Protein AF-A0A7K4D1V1-F1 (afdb_monomer_lite)

pLDDT: mean 90.55, std 11.06, range [27.8, 98.31]

Secondary structure (DSSP, 8-state):
-----TT--HHHHHHHHHHHHHHT-EES-EEEETTEEEE-SEEETTTTEEEEE--SPPPHHHHHHHHHHTTTSEEEEEEEEEEEEEEEEEETTEEEEEEEE----GGGHHHHHHHHTTT--TTTEEEEEEEEEEEEEEEEEEEETTEEEEEEEEEEEEEEEEEEEE-SSGGGGGGS-TT--SSB-HHHHHHH---SSHHHHHHHHHHHHHHHHHHTTSEEEEEEETTEEEEEE-

Sequence (234 aa):
MHAIPRNQTLLHQALKHAYARKVCGDEEVDVLSGGKKYRLDVFDRVHRHAIEIQLEQFGKEFYSKIGVISRDVFVTIVHPVHIIQHASTRTGAAVETRVVHKHNDFYSIFDVLIHFKTRFDPGKFKFEYLLTEEAILQEHAGFKRGRPLYRVASRDLVNILDSRTVASKVDFLAFLPHDLPGRFTNKDVADRLGIKGGTTRRKAIAARMTYSLRGLGLLRVAGKQGRMLLFERS

Structure (mmCIF, N/CA/C/O backbone):
data_AF-A0A7K4D1V1-F1
#
_entry.id   AF-A0A7K4D1V1-F1
#
loop_
_atom_site.group_PDB
_atom_site.id
_atom_site.type_symbol
_atom_site.label_atom_id
_atom_site.label_alt_id
_atom_site.label_comp_id
_atom_site.label_asym_id
_atom_site.label_entity_id
_atom_site.label_seq_id
_atom_site.pdbx_PDB_ins_code
_atom_site.Cartn_x
_atom_site.Cartn_y
_atom_site.Cartn_z
_atom_site.occupancy
_atom_site.B_iso_or_equiv
_atom_site.auth_seq_id
_atom_site.auth_comp_id
_atom_site.auth_asym_id
_atom_site.auth_atom_id
_atom_site.pdbx_PDB_model_num
ATOM 1 N N . MET A 1 1 ? 7.813 3.310 -32.885 1.00 30.70 1 MET A N 1
ATOM 2 C CA . MET A 1 1 ? 8.166 3.101 -31.463 1.00 30.70 1 MET A CA 1
ATOM 3 C C . MET A 1 1 ? 7.175 3.875 -30.608 1.00 30.70 1 MET A C 1
ATOM 5 O O . MET A 1 1 ? 7.324 5.080 -30.455 1.00 30.70 1 MET A O 1
ATOM 9 N N . HIS A 1 2 ? 6.103 3.225 -30.152 1.00 27.80 2 HIS A N 1
ATOM 10 C CA . HIS A 1 2 ? 5.122 3.882 -29.291 1.00 27.80 2 HIS A CA 1
ATOM 11 C C . HIS A 1 2 ? 5.720 4.076 -27.898 1.00 27.80 2 HIS A C 1
ATOM 13 O O . HIS A 1 2 ? 6.155 3.117 -27.266 1.00 27.80 2 HIS A O 1
ATOM 19 N N . ALA A 1 3 ? 5.770 5.328 -27.447 1.00 28.20 3 ALA A N 1
ATOM 20 C CA . ALA A 1 3 ? 6.122 5.655 -26.078 1.00 28.20 3 ALA A CA 1
ATOM 21 C C . ALA A 1 3 ? 5.109 4.981 -25.146 1.00 28.20 3 ALA A C 1
ATOM 23 O O . ALA A 1 3 ? 3.922 5.305 -25.174 1.00 28.20 3 ALA A O 1
ATOM 24 N N . ILE A 1 4 ? 5.586 4.027 -24.348 1.00 35.12 4 ILE A N 1
ATOM 25 C CA . ILE A 1 4 ? 4.804 3.402 -23.287 1.00 35.12 4 ILE A CA 1
ATOM 26 C C . ILE A 1 4 ? 4.333 4.534 -22.352 1.00 35.12 4 ILE A C 1
ATOM 28 O O . ILE A 1 4 ? 5.166 5.337 -21.912 1.00 35.12 4 ILE A O 1
ATOM 32 N N . PRO A 1 5 ? 3.022 4.671 -22.078 1.00 36.03 5 PRO A N 1
ATOM 33 C CA . PRO A 1 5 ? 2.526 5.679 -21.151 1.00 36.03 5 PRO A CA 1
ATOM 34 C C . PRO A 1 5 ? 3.269 5.569 -19.816 1.00 36.03 5 PRO A C 1
ATOM 36 O O . PRO A 1 5 ? 3.485 4.463 -19.328 1.00 36.03 5 PRO A O 1
ATOM 39 N N . ARG A 1 6 ? 3.606 6.705 -19.182 1.00 45.16 6 ARG A N 1
ATOM 40 C CA . ARG A 1 6 ? 4.349 6.760 -17.898 1.00 45.16 6 ARG A CA 1
ATOM 41 C C . ARG A 1 6 ? 3.789 5.862 -16.780 1.00 45.16 6 ARG A C 1
ATOM 43 O O . ARG A 1 6 ? 4.499 5.632 -15.811 1.00 45.16 6 ARG A O 1
ATOM 50 N N . ASN A 1 7 ? 2.545 5.393 -16.905 1.00 48.75 7 ASN A N 1
ATOM 51 C CA . ASN A 1 7 ? 1.831 4.614 -15.897 1.00 48.75 7 ASN A CA 1
ATOM 52 C C . ASN A 1 7 ? 1.730 3.105 -16.166 1.00 48.75 7 ASN A C 1
ATOM 54 O O . ASN A 1 7 ? 1.233 2.391 -15.301 1.00 48.75 7 ASN A O 1
ATOM 58 N N . GLN A 1 8 ? 2.183 2.599 -17.315 1.00 59.44 8 GLN A N 1
ATOM 59 C CA . GLN A 1 8 ? 2.107 1.170 -17.622 1.00 59.44 8 GLN A CA 1
ATOM 60 C C . GLN A 1 8 ? 3.516 0.602 -17.756 1.00 59.44 8 GLN A C 1
ATOM 62 O O . GLN A 1 8 ? 4.101 0.575 -18.828 1.00 59.44 8 GLN A O 1
ATOM 67 N N . THR A 1 9 ? 4.099 0.210 -16.628 1.00 81.12 9 THR A N 1
ATOM 68 C CA . THR A 1 9 ? 5.412 -0.447 -16.615 1.00 81.12 9 THR A CA 1
ATOM 69 C C . THR A 1 9 ? 5.276 -1.928 -16.977 1.00 81.12 9 THR A C 1
ATOM 71 O O . THR A 1 9 ? 4.183 -2.493 -16.891 1.00 81.12 9 THR A O 1
ATOM 74 N N . LEU A 1 10 ? 6.387 -2.579 -17.329 1.00 89.50 10 LEU A N 1
ATOM 75 C CA . LEU A 1 10 ? 6.424 -4.028 -17.556 1.00 89.50 10 LEU A CA 1
ATOM 76 C C . LEU A 1 10 ? 5.988 -4.801 -16.295 1.00 89.50 10 LEU A C 1
ATOM 78 O O . LEU A 1 10 ? 5.275 -5.793 -16.397 1.00 89.50 10 LEU A O 1
ATOM 82 N N . LEU A 1 11 ? 6.284 -4.280 -15.099 1.00 92.62 11 LEU A N 1
ATOM 83 C CA . LEU A 1 11 ? 5.741 -4.756 -13.823 1.00 92.62 11 LEU A CA 1
ATOM 84 C C . LEU A 1 11 ? 4.204 -4.710 -13.779 1.00 92.62 11 LEU A C 1
ATOM 86 O O . LEU A 1 11 ? 3.580 -5.686 -13.367 1.00 92.62 11 LEU A O 1
ATOM 90 N N . HIS A 1 12 ? 3.584 -3.593 -14.183 1.00 93.94 12 HIS A N 1
ATOM 91 C CA . HIS A 1 12 ? 2.116 -3.472 -14.198 1.00 93.94 12 HIS A CA 1
ATOM 92 C C . HIS A 1 12 ? 1.489 -4.506 -15.136 1.00 93.94 12 HIS A C 1
ATOM 94 O O . HIS A 1 12 ? 0.551 -5.194 -14.744 1.00 93.94 12 HIS A O 1
ATOM 100 N N . GLN A 1 13 ? 2.053 -4.666 -16.335 1.00 94.44 13 GLN A N 1
ATOM 101 C CA . GLN A 1 13 ? 1.594 -5.650 -17.318 1.00 94.44 13 GLN A CA 1
ATOM 102 C C . GLN A 1 13 ? 1.776 -7.090 -16.827 1.00 94.44 13 GLN A C 1
ATOM 104 O O . GLN A 1 13 ? 0.842 -7.881 -16.915 1.00 94.44 13 GLN A O 1
ATOM 109 N N . ALA A 1 14 ? 2.932 -7.422 -16.247 1.00 95.69 14 ALA A N 1
ATOM 110 C CA . ALA A 1 14 ? 3.200 -8.756 -15.713 1.00 95.69 14 ALA A CA 1
ATOM 111 C C . ALA A 1 14 ? 2.207 -9.137 -14.604 1.00 95.69 14 ALA A C 1
ATOM 113 O O . ALA A 1 14 ? 1.657 -10.239 -14.607 1.00 95.69 14 ALA A O 1
ATOM 114 N N . LEU A 1 15 ? 1.929 -8.209 -13.681 1.00 96.94 15 LEU A N 1
ATOM 115 C CA . LEU A 1 15 ? 0.923 -8.421 -12.643 1.00 96.94 15 LEU A CA 1
ATOM 116 C C . LEU A 1 15 ? -0.480 -8.540 -13.242 1.00 96.94 15 LEU A C 1
ATOM 118 O O . LEU A 1 15 ? -1.221 -9.438 -12.856 1.00 96.94 15 LEU A O 1
ATOM 122 N N . LYS A 1 16 ? -0.844 -7.686 -14.203 1.00 96.31 16 LYS A N 1
ATOM 123 C CA . LYS A 1 16 ? -2.156 -7.730 -14.863 1.00 96.31 16 LYS A CA 1
ATOM 124 C C . LYS A 1 16 ? -2.408 -9.098 -15.481 1.00 96.31 16 LYS A C 1
ATOM 126 O O . LYS A 1 16 ? -3.413 -9.729 -15.167 1.00 96.31 16 LYS A O 1
ATOM 131 N N . HIS A 1 17 ? -1.437 -9.591 -16.238 1.00 96.69 17 HIS A N 1
ATOM 132 C CA . HIS A 1 17 ? -1.504 -10.898 -16.867 1.00 96.69 17 HIS A CA 1
ATOM 133 C C . HIS A 1 17 ? -1.625 -12.040 -15.848 1.00 96.69 17 HIS A C 1
ATOM 135 O O . HIS A 1 17 ? -2.468 -12.931 -15.983 1.00 96.69 17 HIS A O 1
ATOM 141 N N . ALA A 1 18 ? -0.828 -11.998 -14.775 1.00 96.50 18 ALA A N 1
ATOM 142 C CA . ALA A 1 18 ? -0.907 -12.987 -13.704 1.00 96.50 18 ALA A CA 1
ATOM 143 C C . ALA A 1 18 ? -2.292 -12.999 -13.031 1.00 96.50 18 ALA A C 1
ATOM 145 O O . ALA A 1 18 ? -2.851 -14.070 -12.778 1.00 96.50 18 ALA A O 1
ATOM 146 N N . TYR A 1 19 ? -2.871 -11.824 -12.773 1.00 97.62 19 TYR A N 1
ATOM 147 C CA . TYR A 1 19 ? -4.178 -11.708 -12.132 1.00 97.62 19 TYR A CA 1
ATOM 148 C C . TYR A 1 19 ? -5.340 -12.061 -13.056 1.00 97.62 19 TYR A C 1
ATOM 150 O O . TYR A 1 19 ? -6.269 -12.713 -12.588 1.00 97.62 19 TYR A O 1
ATOM 158 N N . ALA A 1 20 ? -5.276 -11.717 -14.344 1.00 97.56 20 ALA A N 1
ATOM 159 C CA . ALA A 1 20 ? -6.260 -12.138 -15.341 1.00 97.56 20 ALA A CA 1
ATOM 160 C C . ALA A 1 20 ? -6.403 -13.658 -15.373 1.00 97.56 20 ALA A C 1
ATOM 162 O O . ALA A 1 20 ? -7.510 -14.182 -15.267 1.00 97.56 20 ALA A O 1
ATOM 163 N N . ARG A 1 21 ? -5.276 -14.379 -15.363 1.00 96.88 21 ARG A N 1
ATOM 164 C CA . ARG A 1 21 ? -5.279 -15.842 -15.239 1.00 96.88 21 ARG A CA 1
ATOM 165 C C . ARG A 1 21 ? -5.808 -16.321 -13.886 1.00 96.88 21 ARG A C 1
ATOM 167 O O . ARG A 1 21 ? -6.589 -17.265 -13.854 1.00 96.88 21 ARG A O 1
ATOM 174 N N . LYS A 1 22 ? -5.408 -15.682 -12.779 1.00 95.94 22 LYS A N 1
ATOM 175 C CA . LYS A 1 22 ? -5.817 -16.063 -11.411 1.00 95.94 22 LYS A CA 1
ATOM 176 C C . LYS A 1 22 ? -7.334 -16.009 -11.214 1.00 95.94 22 LYS A C 1
ATOM 178 O O . LYS A 1 22 ? -7.870 -16.871 -10.527 1.00 95.94 22 LYS A O 1
ATOM 183 N N . VAL A 1 23 ? -8.007 -15.008 -11.785 1.00 95.62 23 VAL A N 1
ATOM 184 C CA . VAL A 1 23 ? -9.463 -14.821 -11.635 1.00 95.62 23 VAL A CA 1
ATOM 185 C C . VAL A 1 23 ? -10.264 -15.218 -12.875 1.00 95.62 23 VAL A C 1
ATOM 187 O O . VAL A 1 23 ? -11.468 -15.014 -12.895 1.00 95.62 23 VAL A O 1
ATOM 190 N N . CYS A 1 24 ? -9.614 -15.774 -13.904 1.00 95.62 24 CYS A N 1
ATOM 191 C CA . CYS A 1 24 ? -10.233 -16.061 -15.205 1.00 95.62 24 CYS A CA 1
ATOM 192 C C . CYS A 1 24 ? -10.953 -14.835 -15.809 1.00 95.62 24 CYS A C 1
ATOM 194 O O . CYS A 1 24 ? -12.049 -14.953 -16.352 1.00 95.62 24 CYS A O 1
ATOM 196 N N . GLY A 1 25 ? -10.346 -13.653 -15.673 1.00 96.44 25 GLY A N 1
ATOM 197 C CA . GLY A 1 25 ? -10.898 -12.378 -16.128 1.00 96.44 25 GLY A CA 1
ATOM 198 C C . GLY A 1 25 ? -10.234 -11.845 -17.396 1.00 96.44 25 GLY A C 1
ATOM 199 O O . GLY A 1 25 ? -9.159 -12.294 -17.793 1.00 96.44 25 GLY A O 1
ATOM 200 N N . ASP A 1 26 ? -10.862 -10.833 -17.987 1.00 97.62 26 ASP A N 1
ATOM 201 C CA . ASP A 1 26 ? -10.352 -10.116 -19.157 1.00 97.62 26 ASP A CA 1
ATOM 202 C C . ASP A 1 26 ? -9.423 -8.965 -18.727 1.00 97.62 26 ASP A C 1
ATOM 204 O O . ASP A 1 26 ? -9.704 -8.260 -17.752 1.00 97.62 26 ASP A O 1
ATOM 208 N N . GLU A 1 27 ? -8.344 -8.727 -19.476 1.00 97.44 27 GLU A N 1
ATOM 209 C CA . GLU A 1 27 ? -7.440 -7.586 -19.272 1.00 97.44 27 GLU A CA 1
ATOM 210 C C . GLU A 1 27 ? -7.978 -6.300 -19.930 1.00 97.44 27 GLU A C 1
ATOM 212 O O . GLU A 1 27 ? -8.604 -6.339 -20.987 1.00 97.44 27 GLU A O 1
ATOM 217 N N . GLU A 1 28 ? -7.692 -5.139 -19.331 1.00 94.94 28 GLU A N 1
ATOM 218 C CA . GLU A 1 28 ? -7.946 -3.800 -19.908 1.00 94.94 28 GLU A CA 1
ATOM 219 C C . GLU A 1 28 ? -9.397 -3.526 -20.326 1.00 94.94 28 GLU A C 1
ATOM 221 O O . GLU A 1 28 ? -9.681 -2.912 -21.358 1.00 94.94 28 GLU A O 1
ATOM 226 N N . VAL A 1 29 ? -10.343 -3.942 -19.489 1.00 96.19 29 VAL A N 1
ATOM 227 C CA . VAL A 1 29 ? -11.765 -3.806 -19.793 1.00 96.19 29 VAL A CA 1
ATOM 228 C C . VAL A 1 29 ? -12.268 -2.396 -19.527 1.00 96.19 29 VAL A C 1
ATOM 230 O O . VAL A 1 29 ? -12.219 -1.887 -18.408 1.00 96.19 29 VAL A O 1
ATOM 233 N N . ASP A 1 30 ? -12.866 -1.791 -20.546 1.00 95.81 30 ASP A N 1
ATOM 234 C CA . ASP A 1 30 ? -13.637 -0.570 -20.382 1.00 95.81 30 ASP A CA 1
ATOM 235 C C . ASP A 1 30 ? -15.063 -0.878 -19.881 1.00 95.81 30 ASP A C 1
ATOM 237 O O . ASP A 1 30 ? -15.800 -1.658 -20.489 1.00 95.81 30 ASP A O 1
ATOM 241 N N . VAL A 1 31 ? -15.479 -0.224 -18.796 1.00 93.00 31 VAL A N 1
ATOM 242 C CA . VAL A 1 31 ? -16.821 -0.334 -18.204 1.00 93.00 31 VAL A CA 1
ATOM 243 C C . VAL A 1 31 ? -17.490 1.034 -18.098 1.00 93.00 31 VAL A C 1
ATOM 245 O O . VAL A 1 31 ? -16.831 2.054 -17.881 1.00 93.00 31 VAL A O 1
ATOM 248 N N . LEU A 1 32 ? -18.816 1.066 -18.225 1.00 92.19 32 LEU A N 1
ATOM 249 C CA . LEU A 1 32 ? -19.624 2.243 -17.912 1.00 92.19 32 LEU A CA 1
ATOM 250 C C . LEU A 1 32 ? -20.143 2.124 -16.481 1.00 92.19 32 LEU A C 1
ATOM 252 O O . LEU A 1 32 ? -20.819 1.158 -16.138 1.00 92.19 32 LEU A O 1
ATOM 256 N N . SER A 1 33 ? -19.836 3.110 -15.645 1.00 89.56 33 SER A N 1
ATOM 257 C CA . SER A 1 33 ? -20.351 3.190 -14.278 1.00 89.56 33 SER A CA 1
ATOM 258 C C . SER A 1 33 ? -20.571 4.652 -13.901 1.00 89.56 33 SER A C 1
ATOM 260 O O . SER A 1 33 ? -19.778 5.521 -14.260 1.00 89.56 33 SER A O 1
ATOM 262 N N . GLY A 1 34 ? -21.691 4.964 -13.243 1.00 84.69 34 GLY A N 1
ATOM 263 C CA . GLY A 1 34 ? -22.021 6.339 -12.843 1.00 84.69 34 GLY A CA 1
ATOM 264 C C . GLY A 1 34 ? -22.017 7.360 -13.994 1.00 84.69 34 GLY A C 1
ATOM 265 O O . GLY A 1 34 ? -21.611 8.503 -13.789 1.00 84.69 34 GLY A O 1
ATOM 266 N N . GLY A 1 35 ? -22.398 6.944 -15.208 1.00 87.44 35 GLY A N 1
ATOM 267 C CA . GLY A 1 35 ? -22.419 7.803 -16.401 1.00 87.44 35 GLY A CA 1
ATOM 268 C C . GLY A 1 35 ? -21.041 8.138 -16.987 1.00 87.44 35 GLY A C 1
ATOM 269 O O . GLY A 1 35 ? -20.945 9.009 -17.847 1.00 87.44 35 GLY A O 1
ATOM 270 N N . LYS A 1 36 ? -19.967 7.476 -16.535 1.00 89.81 36 LYS A N 1
ATOM 271 C CA . LYS A 1 36 ? -18.598 7.671 -17.032 1.00 89.81 36 LYS A CA 1
ATOM 272 C C . LYS A 1 36 ? -17.964 6.345 -17.436 1.00 89.81 36 LYS A C 1
ATOM 274 O O . LYS A 1 36 ? -18.296 5.289 -16.900 1.00 89.81 36 LYS A O 1
ATOM 279 N N . LYS A 1 37 ? -17.031 6.420 -18.384 1.00 93.12 37 LYS A N 1
ATOM 280 C CA . LYS A 1 37 ? -16.222 5.285 -18.827 1.00 93.12 37 LYS A CA 1
ATOM 281 C C . LYS A 1 37 ? -14.989 5.152 -17.933 1.00 93.12 37 LYS A C 1
ATOM 283 O O . LYS A 1 37 ? -14.250 6.120 -17.761 1.00 93.12 37 LYS A O 1
ATOM 288 N N . TYR A 1 38 ? -14.769 3.963 -17.388 1.00 93.69 38 TYR A N 1
ATOM 289 C CA . TYR A 1 38 ? -13.591 3.612 -16.599 1.00 93.69 38 TYR A CA 1
ATOM 290 C C . TYR A 1 38 ? -12.892 2.413 -17.227 1.00 93.69 38 TYR A C 1
ATOM 292 O O . TYR A 1 38 ? -13.557 1.475 -17.650 1.00 93.69 38 TYR A O 1
ATOM 300 N N . ARG A 1 39 ? -11.558 2.426 -17.246 1.00 94.31 39 ARG A N 1
ATOM 301 C CA . ARG A 1 39 ? -10.752 1.275 -17.664 1.00 94.31 39 ARG A CA 1
ATOM 302 C C . ARG A 1 39 ? -10.292 0.491 -16.450 1.00 94.31 39 ARG A C 1
ATOM 304 O O . ARG A 1 39 ? -9.634 1.088 -15.600 1.00 94.31 39 ARG A O 1
ATOM 311 N N . LEU A 1 40 ? -10.640 -0.786 -16.372 1.00 95.88 40 LEU A N 1
ATOM 312 C CA . LEU A 1 40 ? -10.207 -1.725 -15.339 1.00 95.88 40 LEU A CA 1
ATOM 313 C C . LEU A 1 40 ? -8.950 -2.465 -15.793 1.00 95.88 40 LEU A C 1
ATOM 315 O O . LEU A 1 40 ? -8.806 -2.733 -16.984 1.00 95.88 40 LEU A O 1
ATOM 319 N N . ASP A 1 41 ? -8.053 -2.807 -14.867 1.00 96.81 41 ASP A N 1
ATOM 320 C CA . ASP A 1 41 ? -6.858 -3.581 -15.231 1.00 96.81 41 ASP A CA 1
ATOM 321 C C . ASP A 1 41 ? -7.217 -5.030 -15.555 1.00 96.81 41 ASP A C 1
ATOM 323 O O . ASP A 1 41 ? -6.814 -5.531 -16.602 1.00 96.81 41 ASP A O 1
ATOM 327 N N . VAL A 1 42 ? -8.005 -5.669 -14.689 1.00 98.25 42 VAL A N 1
ATOM 328 C CA . VAL A 1 42 ? -8.586 -6.997 -14.917 1.00 98.25 42 VAL A CA 1
ATOM 329 C C . VAL A 1 42 ? -10.036 -6.985 -14.461 1.00 98.25 42 VAL A C 1
ATOM 331 O O . VAL A 1 42 ? -10.344 -6.426 -13.402 1.00 98.25 42 VAL A O 1
ATOM 334 N N . PHE A 1 43 ? -10.922 -7.623 -15.221 1.00 98.31 43 PHE A N 1
ATOM 335 C CA . PHE A 1 43 ? -12.323 -7.756 -14.848 1.00 98.31 43 PHE A CA 1
ATOM 336 C C . PHE A 1 43 ? -12.856 -9.165 -15.093 1.00 98.31 43 PHE A C 1
ATOM 338 O O . PHE A 1 43 ? -12.949 -9.628 -16.229 1.00 98.31 43 PHE A O 1
ATOM 345 N N . ASP A 1 44 ? -13.261 -9.817 -14.009 1.00 97.50 44 ASP A N 1
ATOM 346 C CA . ASP A 1 44 ? -14.094 -11.008 -14.045 1.00 97.50 44 ASP A CA 1
ATOM 347 C C . ASP A 1 44 ? -15.568 -10.583 -14.088 1.00 97.50 44 ASP A C 1
ATOM 349 O O . ASP A 1 44 ? -16.143 -10.061 -13.122 1.00 97.50 44 ASP A O 1
ATOM 353 N N . ARG A 1 45 ? -16.178 -10.803 -15.254 1.00 95.44 45 ARG A N 1
ATOM 354 C CA . ARG A 1 45 ? -17.572 -10.444 -15.534 1.00 95.44 45 ARG A CA 1
ATOM 355 C C . ARG A 1 45 ? -18.564 -11.334 -14.797 1.00 95.44 45 ARG A C 1
ATOM 357 O O . ARG A 1 45 ? -19.645 -10.851 -14.463 1.00 95.44 45 ARG A O 1
ATOM 364 N N . VAL A 1 46 ? -18.214 -12.598 -14.558 1.00 95.31 46 VAL A N 1
ATOM 365 C CA . VAL A 1 46 ? -19.108 -13.594 -13.954 1.00 95.31 46 VAL A CA 1
ATOM 366 C C . VAL A 1 46 ? -19.320 -13.259 -12.485 1.00 95.31 46 VAL A C 1
ATOM 368 O O . VAL A 1 46 ? -20.462 -13.165 -12.035 1.00 95.31 46 VAL A O 1
ATOM 371 N N . HIS A 1 47 ? -18.239 -12.997 -11.750 1.00 95.31 47 HIS A N 1
ATOM 372 C CA . HIS A 1 47 ? -18.320 -12.666 -10.324 1.00 95.31 47 HIS A CA 1
ATOM 373 C C . HIS A 1 47 ? -18.390 -11.162 -10.038 1.00 95.31 47 HIS A C 1
ATOM 375 O O . HIS A 1 47 ? -18.433 -10.761 -8.875 1.00 95.31 47 HIS A O 1
ATOM 381 N N . ARG A 1 48 ? -18.432 -10.320 -11.082 1.00 95.62 48 ARG A N 1
ATOM 382 C CA . ARG A 1 48 ? -18.401 -8.850 -10.977 1.00 95.62 48 ARG A CA 1
ATOM 383 C C . ARG A 1 48 ? -17.264 -8.386 -10.065 1.00 95.62 48 ARG A C 1
ATOM 385 O O . ARG A 1 48 ? -17.466 -7.600 -9.134 1.00 95.62 48 ARG A O 1
ATOM 392 N N . HIS A 1 49 ? -16.065 -8.882 -10.350 1.00 97.06 49 HIS A N 1
ATOM 393 C CA . HIS A 1 49 ? -14.862 -8.653 -9.559 1.00 97.06 49 HIS A CA 1
ATOM 394 C C . HIS A 1 49 ? -13.791 -7.985 -10.421 1.00 97.06 49 HIS A C 1
ATOM 396 O O . HIS A 1 49 ? -13.378 -8.509 -11.452 1.00 97.06 49 HIS A O 1
ATOM 402 N N . ALA A 1 50 ? -13.343 -6.803 -10.005 1.00 97.81 50 ALA A N 1
ATOM 403 C CA . ALA A 1 50 ? -12.245 -6.089 -10.643 1.00 97.81 50 ALA A CA 1
ATOM 404 C C . ALA A 1 50 ? -10.945 -6.230 -9.845 1.00 97.81 50 ALA A C 1
ATOM 406 O O . ALA A 1 50 ? -10.953 -6.158 -8.612 1.00 97.81 50 ALA A O 1
ATOM 407 N N . ILE A 1 51 ? -9.821 -6.342 -10.551 1.00 97.81 51 ILE A N 1
ATOM 408 C CA . ILE A 1 51 ? -8.482 -6.171 -9.984 1.00 97.81 51 ILE A CA 1
ATOM 409 C C . ILE A 1 51 ? -7.913 -4.849 -10.492 1.00 97.81 51 ILE A C 1
ATOM 411 O O . ILE A 1 51 ? -7.969 -4.562 -11.685 1.00 97.81 51 ILE A O 1
ATOM 415 N N . GLU A 1 52 ? -7.364 -4.051 -9.582 1.00 96.00 52 GLU A N 1
ATOM 416 C CA . GLU A 1 52 ? -6.741 -2.758 -9.866 1.00 96.00 52 GLU A CA 1
ATOM 417 C C . GLU A 1 52 ? -5.318 -2.752 -9.317 1.00 96.00 52 GLU A C 1
ATOM 419 O O . GLU A 1 52 ? -5.121 -2.802 -8.100 1.00 96.00 52 GLU A O 1
ATOM 424 N N . ILE A 1 53 ? -4.323 -2.683 -10.199 1.00 94.75 53 ILE A N 1
ATOM 425 C CA . ILE A 1 53 ? -2.911 -2.727 -9.817 1.00 94.75 53 ILE A CA 1
ATOM 426 C C . ILE A 1 53 ? -2.398 -1.299 -9.700 1.00 94.75 53 ILE A C 1
ATOM 428 O O . ILE A 1 53 ? -2.416 -0.524 -10.654 1.00 94.75 53 ILE A O 1
ATOM 432 N N . GLN A 1 54 ? -1.910 -0.942 -8.518 1.00 91.06 54 GLN A N 1
ATOM 433 C CA . GLN A 1 54 ? -1.453 0.409 -8.217 1.00 91.06 54 GLN A CA 1
ATOM 434 C C . GLN A 1 54 ? -0.002 0.384 -7.753 1.00 91.06 54 GLN A C 1
ATOM 436 O O . GLN A 1 54 ? 0.297 -0.088 -6.660 1.00 91.06 54 GLN A O 1
ATOM 441 N N . LEU A 1 55 ? 0.904 0.909 -8.581 1.00 85.88 55 LEU A N 1
ATOM 442 C CA . LEU A 1 55 ? 2.350 0.910 -8.313 1.00 85.88 55 LEU A CA 1
ATOM 443 C C . LEU A 1 55 ? 2.825 2.098 -7.464 1.00 85.88 55 LEU A C 1
ATOM 445 O O . LEU A 1 55 ? 3.920 2.063 -6.904 1.00 85.88 55 LEU A O 1
ATOM 449 N N . GLU A 1 56 ? 2.027 3.161 -7.401 1.00 77.62 56 GLU A N 1
ATOM 450 C CA . GLU A 1 56 ? 2.337 4.393 -6.675 1.00 77.62 56 GLU A CA 1
ATOM 451 C C . GLU A 1 56 ? 1.322 4.652 -5.554 1.00 77.62 56 GLU A C 1
ATOM 453 O O . GLU A 1 56 ? 0.388 3.880 -5.328 1.00 77.62 56 GLU A O 1
ATOM 458 N N . GLN A 1 57 ? 1.517 5.757 -4.827 1.00 73.12 57 GLN A N 1
ATOM 459 C CA . GLN A 1 57 ? 0.535 6.228 -3.857 1.00 73.12 57 GLN A CA 1
ATOM 460 C C . GLN A 1 57 ? -0.790 6.549 -4.551 1.00 73.12 57 GLN A C 1
ATOM 462 O O . GLN A 1 57 ? -0.836 7.117 -5.640 1.00 73.12 57 GLN A O 1
ATOM 467 N N . PHE A 1 58 ? -1.889 6.218 -3.885 1.00 77.88 58 PHE A N 1
ATOM 468 C CA . PHE A 1 58 ? -3.216 6.403 -4.448 1.00 77.88 58 PHE A CA 1
ATOM 469 C C . PHE A 1 58 ? -3.586 7.896 -4.511 1.00 77.88 58 PHE A C 1
ATOM 471 O O . PHE A 1 58 ? -3.655 8.593 -3.492 1.00 77.88 58 PHE A O 1
ATOM 478 N N . GLY A 1 59 ? -3.840 8.394 -5.722 1.00 74.31 59 GLY A N 1
ATOM 479 C CA . GLY A 1 59 ? -4.284 9.767 -5.969 1.00 74.31 59 GLY A CA 1
ATOM 480 C C . GLY A 1 59 ? -5.798 9.966 -5.822 1.00 74.31 59 GLY A C 1
ATOM 481 O O . GLY A 1 59 ? -6.578 9.014 -5.779 1.00 74.31 59 GLY A O 1
ATOM 482 N N . LYS A 1 60 ? -6.240 11.235 -5.812 1.00 79.12 60 LYS A N 1
ATOM 483 C CA . LYS A 1 60 ? -7.667 11.625 -5.750 1.00 79.12 60 LYS A CA 1
ATOM 484 C C . LYS A 1 60 ? -8.523 10.962 -6.836 1.00 79.12 60 LYS A C 1
ATOM 486 O O . LYS A 1 60 ? -9.668 10.578 -6.589 1.00 79.12 60 LYS A O 1
ATOM 491 N N . GLU A 1 61 ? -7.964 10.844 -8.032 1.00 84.12 61 GLU A N 1
ATOM 492 C CA . GLU A 1 61 ? -8.628 10.258 -9.195 1.00 84.12 61 GLU A CA 1
ATOM 493 C C . GLU A 1 61 ? -8.879 8.765 -9.004 1.00 84.12 61 GLU A C 1
ATOM 495 O O . GLU A 1 61 ? -10.003 8.309 -9.217 1.00 84.12 61 GLU A O 1
ATOM 500 N N . PHE A 1 62 ? -7.886 8.032 -8.488 1.00 86.75 62 PHE A N 1
ATOM 501 C CA . PHE A 1 62 ? -8.039 6.621 -8.151 1.00 86.75 62 PHE A CA 1
ATOM 502 C C . PHE A 1 62 ? -9.170 6.418 -7.136 1.00 86.75 62 PHE A C 1
ATOM 504 O O . PHE A 1 62 ? -10.045 5.584 -7.346 1.00 86.75 62 PHE A O 1
ATOM 511 N N . TYR A 1 63 ? -9.251 7.250 -6.091 1.00 81.81 63 TYR A N 1
ATOM 512 C CA . TYR A 1 63 ? -10.353 7.154 -5.123 1.00 81.81 63 TYR A CA 1
ATOM 513 C C . TYR A 1 63 ? -11.724 7.407 -5.744 1.00 81.81 63 TYR A C 1
ATOM 515 O O . TYR A 1 63 ? -12.696 6.745 -5.389 1.00 81.81 63 TYR A O 1
ATOM 523 N N . SER A 1 64 ? -11.807 8.372 -6.657 1.00 87.00 64 SER A N 1
ATOM 524 C CA . SER A 1 64 ? -13.061 8.697 -7.339 1.00 87.00 64 SER A CA 1
ATOM 525 C C . SER A 1 64 ? -13.497 7.546 -8.249 1.00 87.00 64 SER A C 1
ATOM 527 O O . SER A 1 64 ? -14.677 7.210 -8.281 1.00 87.00 64 SER A O 1
ATOM 529 N N . LYS A 1 65 ? -12.538 6.902 -8.926 1.00 90.94 65 LYS A N 1
ATOM 530 C CA . LYS A 1 65 ? -12.745 5.691 -9.724 1.00 90.94 65 LYS A CA 1
ATOM 531 C C . LYS A 1 65 ? -13.257 4.536 -8.853 1.00 90.94 65 LYS A C 1
ATOM 533 O O . LYS A 1 65 ? -14.346 4.026 -9.112 1.00 90.94 65 LYS A O 1
ATOM 538 N N . ILE A 1 66 ? -12.540 4.181 -7.783 1.00 90.94 66 ILE A N 1
ATOM 539 C CA . ILE A 1 66 ? -12.933 3.081 -6.887 1.00 90.94 66 ILE A CA 1
ATOM 540 C C . ILE A 1 66 ? -14.291 3.346 -6.233 1.00 90.94 66 ILE A C 1
ATOM 542 O O . ILE A 1 66 ? -15.126 2.451 -6.194 1.00 90.94 66 ILE A O 1
ATOM 546 N N . GLY A 1 67 ? -14.566 4.566 -5.766 1.00 89.12 67 GLY A N 1
ATOM 547 C CA . GLY A 1 67 ? -15.844 4.892 -5.120 1.00 89.12 67 GLY A CA 1
ATOM 548 C C . GLY A 1 67 ? -17.068 4.801 -6.043 1.00 89.12 67 GLY A C 1
ATOM 549 O O . GLY A 1 67 ? -18.185 4.627 -5.555 1.00 89.12 67 GLY A O 1
ATOM 550 N N . VAL A 1 68 ? -16.876 4.917 -7.360 1.00 92.25 68 VAL A N 1
ATOM 551 C CA . VAL A 1 68 ? -17.943 4.738 -8.356 1.00 92.25 68 VAL A CA 1
ATOM 552 C C . VAL A 1 68 ? -18.066 3.270 -8.753 1.00 92.25 68 VAL A C 1
ATOM 554 O O . VAL A 1 68 ? -19.154 2.716 -8.638 1.00 92.25 68 VAL A O 1
ATOM 557 N N . ILE A 1 69 ? -16.958 2.625 -9.131 1.00 94.06 69 ILE A N 1
ATOM 558 C CA . ILE A 1 69 ? -16.950 1.215 -9.558 1.00 94.06 69 ILE A CA 1
ATOM 559 C C . ILE A 1 69 ? -17.452 0.300 -8.441 1.00 94.06 69 ILE A C 1
ATOM 561 O O . ILE A 1 69 ? -18.277 -0.578 -8.681 1.00 94.06 69 ILE A O 1
ATOM 565 N N . SER A 1 70 ? -17.013 0.545 -7.206 1.00 93.00 70 SER A N 1
ATOM 566 C CA . SER A 1 70 ? -17.305 -0.338 -6.076 1.00 93.00 70 SER A CA 1
ATOM 567 C C . SER A 1 70 ? -18.743 -0.297 -5.558 1.00 93.00 70 SER A C 1
ATOM 569 O O . SER A 1 70 ? -19.063 -0.936 -4.560 1.00 93.00 70 SER A O 1
ATOM 571 N N . ARG A 1 71 ? -19.634 0.438 -6.232 1.00 91.50 71 ARG A N 1
ATOM 572 C CA . ARG A 1 71 ? -21.080 0.365 -5.985 1.00 91.50 71 ARG A CA 1
ATOM 573 C C . ARG A 1 71 ? -21.664 -0.965 -6.446 1.00 91.50 71 ARG A C 1
ATOM 575 O O . ARG A 1 71 ? -22.500 -1.514 -5.744 1.00 91.50 71 ARG A O 1
ATOM 582 N N . ASP A 1 72 ? -21.173 -1.476 -7.576 1.00 90.75 72 ASP A N 1
ATOM 583 C CA . ASP A 1 72 ? -21.750 -2.648 -8.241 1.00 90.75 72 ASP A CA 1
ATOM 584 C C . ASP A 1 72 ? -20.704 -3.717 -8.600 1.00 90.75 72 ASP A C 1
ATOM 586 O O . ASP A 1 72 ? -21.033 -4.709 -9.253 1.00 90.75 72 ASP A O 1
ATOM 590 N N . VAL A 1 73 ? -19.432 -3.491 -8.270 1.00 94.31 73 VAL A N 1
ATOM 591 C CA . VAL A 1 73 ? -18.303 -4.369 -8.605 1.00 94.31 73 VAL A CA 1
ATOM 592 C C . VAL A 1 73 ? -17.399 -4.479 -7.389 1.00 94.31 73 VAL A C 1
ATOM 594 O O . VAL A 1 73 ? -16.899 -3.470 -6.901 1.00 94.31 73 VAL A O 1
ATOM 597 N N . PHE A 1 74 ? -17.142 -5.688 -6.904 1.00 95.44 74 PHE A N 1
ATOM 598 C CA . PHE A 1 74 ? -16.161 -5.858 -5.838 1.00 95.44 74 PHE A CA 1
ATOM 599 C C . PHE A 1 74 ? -14.759 -5.576 -6.390 1.00 95.44 74 PHE A C 1
ATOM 601 O O . PHE A 1 74 ? -14.430 -6.045 -7.479 1.00 95.44 74 PHE A O 1
ATOM 608 N N . VAL A 1 75 ? -13.919 -4.823 -5.675 1.00 96.38 75 VAL A N 1
ATOM 609 C CA . VAL A 1 75 ? -12.570 -4.482 -6.165 1.00 96.38 75 VAL A CA 1
ATOM 610 C C . VAL A 1 75 ? -11.478 -5.090 -5.288 1.00 96.38 75 VAL A C 1
ATOM 612 O O . VAL A 1 75 ? -11.504 -5.005 -4.066 1.00 96.38 75 VAL A O 1
ATOM 615 N N . THR A 1 76 ? -10.461 -5.692 -5.893 1.00 96.50 76 THR A N 1
ATOM 616 C CA . THR A 1 76 ? -9.192 -5.988 -5.213 1.00 96.50 76 THR A CA 1
ATOM 617 C C . THR A 1 76 ? -8.132 -5.023 -5.696 1.00 96.50 76 THR A C 1
ATOM 619 O O . THR A 1 76 ? -7.800 -4.990 -6.877 1.00 96.50 76 THR A O 1
ATOM 622 N N . ILE A 1 77 ? -7.609 -4.231 -4.769 1.00 94.94 77 ILE A N 1
ATOM 623 C CA . ILE A 1 77 ? -6.529 -3.293 -5.042 1.00 94.94 77 ILE A CA 1
ATOM 624 C C . ILE A 1 77 ? -5.217 -4.008 -4.734 1.00 94.94 77 ILE A C 1
ATOM 626 O O . ILE A 1 77 ? -4.930 -4.319 -3.575 1.00 94.94 77 ILE A O 1
ATOM 630 N N . VAL A 1 78 ? -4.435 -4.271 -5.775 1.00 95.56 78 VAL A N 1
ATOM 631 C CA . VAL A 1 78 ? -3.138 -4.942 -5.686 1.00 95.56 78 VAL A CA 1
ATOM 632 C C . VAL A 1 78 ? -2.046 -3.884 -5.627 1.00 95.56 78 VAL A C 1
ATOM 634 O O . VAL A 1 78 ? -1.936 -3.042 -6.520 1.00 95.56 78 VAL A O 1
ATOM 637 N N . HIS A 1 79 ? -1.228 -3.923 -4.579 1.00 93.81 79 HIS A N 1
ATOM 638 C CA . HIS A 1 79 ? -0.131 -2.979 -4.386 1.00 93.81 79 HIS A CA 1
ATOM 639 C C . HIS A 1 79 ? 1.199 -3.721 -4.199 1.00 93.81 79 HIS A C 1
ATOM 641 O O . HIS A 1 79 ? 1.439 -4.287 -3.125 1.00 93.81 79 HIS A O 1
ATOM 647 N N . PRO A 1 80 ? 2.075 -3.742 -5.220 1.00 94.19 80 PRO A N 1
ATOM 648 C CA . PRO A 1 80 ? 3.401 -4.318 -5.081 1.00 94.19 80 PRO A CA 1
ATOM 649 C C . PRO A 1 80 ? 4.330 -3.409 -4.273 1.00 94.19 80 PRO A C 1
ATOM 651 O O . PRO A 1 80 ? 4.350 -2.187 -4.419 1.00 94.19 80 PRO A O 1
ATOM 654 N N . VAL A 1 81 ? 5.137 -4.042 -3.431 1.00 93.31 81 VAL A N 1
ATOM 655 C CA . VAL A 1 81 ? 6.106 -3.441 -2.525 1.00 93.31 81 VAL A CA 1
ATOM 656 C C . VAL A 1 81 ? 7.443 -4.140 -2.741 1.00 93.31 81 VAL A C 1
ATOM 658 O O . VAL A 1 81 ? 7.695 -5.218 -2.205 1.00 93.31 81 VAL A O 1
ATOM 661 N N . HIS A 1 82 ? 8.332 -3.507 -3.502 1.00 93.06 82 HIS A N 1
ATOM 662 C CA . HIS A 1 82 ? 9.645 -4.082 -3.779 1.00 93.06 82 HIS A CA 1
ATOM 663 C C . HIS A 1 82 ? 10.528 -4.112 -2.535 1.00 93.06 82 HIS A C 1
ATOM 665 O O . HIS A 1 82 ? 10.800 -3.077 -1.907 1.00 93.06 82 HIS A O 1
ATOM 671 N N . ILE A 1 83 ? 11.009 -5.308 -2.209 1.00 95.44 83 ILE A N 1
ATOM 672 C CA . ILE A 1 83 ? 11.941 -5.557 -1.104 1.00 95.44 83 ILE A CA 1
ATOM 673 C C . ILE A 1 83 ? 13.337 -5.939 -1.604 1.00 95.44 83 ILE A C 1
ATOM 675 O O . ILE A 1 83 ? 14.322 -5.699 -0.902 1.00 95.44 83 ILE A O 1
ATOM 679 N N . ILE A 1 84 ? 13.437 -6.436 -2.838 1.00 96.75 84 ILE A N 1
ATOM 680 C CA . ILE A 1 84 ? 14.693 -6.677 -3.554 1.00 96.75 84 ILE A CA 1
ATOM 681 C C . ILE A 1 84 ? 14.604 -5.971 -4.908 1.00 96.75 84 ILE A C 1
ATOM 683 O O . ILE A 1 84 ? 13.584 -6.043 -5.590 1.00 96.75 84 ILE A O 1
ATOM 687 N N . GLN A 1 85 ? 15.657 -5.245 -5.277 1.00 95.75 85 GLN A N 1
ATOM 688 C CA . GLN A 1 85 ? 15.719 -4.508 -6.533 1.00 95.75 85 GLN A CA 1
ATOM 689 C C . GLN A 1 85 ? 17.068 -4.714 -7.220 1.00 95.75 85 GLN A C 1
ATOM 691 O O . GLN A 1 85 ? 18.096 -4.270 -6.706 1.00 95.75 85 GLN A O 1
ATOM 696 N N . HIS A 1 86 ? 17.051 -5.326 -8.400 1.00 96.25 86 HIS A N 1
ATOM 697 C CA . HIS A 1 86 ? 18.186 -5.398 -9.320 1.00 96.25 86 HIS A CA 1
ATOM 698 C C . HIS A 1 86 ? 18.231 -4.102 -10.122 1.00 96.25 86 HIS A C 1
ATOM 700 O O . HIS A 1 86 ? 17.409 -3.881 -11.006 1.00 96.25 86 HIS A O 1
ATOM 706 N N . ALA A 1 87 ? 19.128 -3.191 -9.759 1.00 94.12 87 ALA A N 1
ATOM 707 C CA . ALA A 1 87 ? 19.235 -1.885 -10.392 1.00 94.12 87 ALA A CA 1
ATOM 708 C C . ALA A 1 87 ? 20.391 -1.866 -11.388 1.00 94.12 87 ALA A C 1
ATOM 710 O O . ALA A 1 87 ? 21.553 -1.884 -10.977 1.00 94.12 87 ALA A O 1
ATOM 711 N N . SER A 1 88 ? 20.056 -1.775 -12.672 1.00 93.94 88 SER A N 1
ATOM 712 C CA . SER A 1 88 ? 21.006 -1.576 -13.762 1.00 93.94 88 SER A CA 1
ATOM 713 C C . SER A 1 88 ? 21.021 -0.106 -14.167 1.00 93.94 88 SER A C 1
ATOM 715 O O . SER A 1 88 ? 19.972 0.475 -14.429 1.00 93.94 88 SER A O 1
ATOM 717 N N . THR A 1 89 ? 22.193 0.517 -14.214 1.00 92.62 89 THR A N 1
ATOM 718 C CA . THR A 1 89 ? 22.369 1.916 -14.621 1.00 92.62 89 THR A CA 1
ATOM 719 C C . THR A 1 89 ? 23.131 1.969 -15.930 1.00 92.62 89 THR A C 1
ATOM 721 O O . THR A 1 89 ? 24.253 1.477 -16.007 1.00 92.62 89 THR A O 1
ATOM 724 N N . ARG A 1 90 ? 22.524 2.577 -16.950 1.00 87.56 90 ARG A N 1
ATOM 725 C CA . ARG A 1 90 ? 23.124 2.760 -18.270 1.00 87.56 90 ARG A CA 1
ATOM 726 C C . ARG A 1 90 ? 23.757 4.145 -18.398 1.00 87.56 90 ARG A C 1
ATOM 728 O O . ARG A 1 90 ? 23.065 5.165 -18.300 1.00 87.56 90 ARG A O 1
ATOM 735 N N . THR A 1 91 ? 25.057 4.169 -18.674 1.00 83.56 91 THR A N 1
ATOM 736 C CA . THR A 1 91 ? 25.865 5.371 -18.934 1.00 83.56 91 THR A CA 1
ATOM 737 C C . THR A 1 91 ? 26.604 5.201 -20.263 1.00 83.56 91 THR A C 1
ATOM 739 O O . THR A 1 91 ? 27.652 4.566 -20.358 1.00 83.56 91 THR A O 1
ATOM 742 N N . GLY A 1 92 ? 26.030 5.744 -21.340 1.00 79.94 92 GLY A N 1
ATOM 743 C CA . GLY A 1 92 ? 26.521 5.467 -22.692 1.00 79.94 92 GLY A CA 1
ATOM 744 C C . GLY A 1 92 ? 26.378 3.979 -23.030 1.00 79.94 92 GLY A C 1
ATOM 745 O O . GLY A 1 92 ? 25.272 3.443 -22.964 1.00 79.94 92 GLY A O 1
ATOM 746 N N . ALA A 1 93 ? 27.488 3.321 -23.377 1.00 78.25 93 ALA A N 1
ATOM 747 C CA . ALA A 1 93 ? 27.529 1.888 -23.687 1.00 78.25 93 ALA A CA 1
ATOM 748 C C . ALA A 1 93 ? 27.697 0.981 -22.450 1.00 78.25 93 ALA A C 1
ATOM 750 O O . ALA A 1 93 ? 27.482 -0.225 -22.549 1.00 78.25 93 ALA A O 1
ATOM 751 N N . ALA A 1 94 ? 28.075 1.535 -21.294 1.00 83.75 94 ALA A N 1
ATOM 752 C CA . ALA A 1 94 ? 28.281 0.761 -20.074 1.00 83.75 94 ALA A CA 1
ATOM 753 C C . ALA A 1 94 ? 26.963 0.541 -19.316 1.00 83.75 94 ALA A C 1
ATOM 755 O O . ALA A 1 94 ? 26.101 1.426 -19.269 1.00 83.75 94 ALA A O 1
ATOM 756 N N . VAL A 1 95 ? 26.829 -0.635 -18.695 1.00 89.31 95 VAL A N 1
ATOM 757 C CA . VAL A 1 95 ? 25.729 -0.973 -17.786 1.00 89.31 95 VAL A CA 1
ATOM 758 C C . VAL A 1 95 ? 26.309 -1.513 -16.485 1.00 89.31 95 VAL A C 1
ATOM 7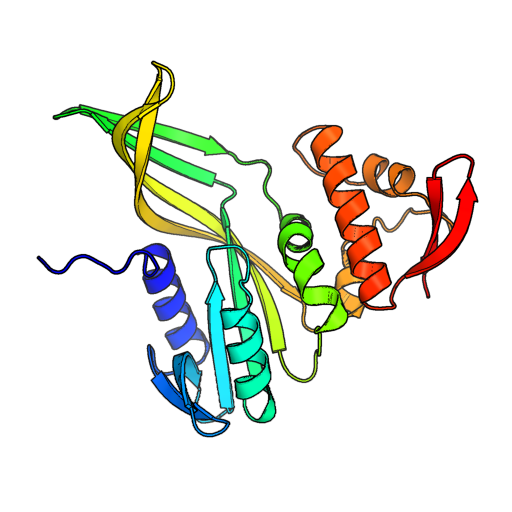60 O O . VAL A 1 95 ? 26.915 -2.580 -16.462 1.00 89.31 95 VAL A O 1
ATOM 763 N N . GLU A 1 96 ? 26.096 -0.790 -15.392 1.00 91.94 96 GLU A N 1
ATOM 764 C CA . GLU A 1 96 ? 26.466 -1.235 -14.046 1.00 91.94 96 GLU A CA 1
ATOM 765 C C . GLU A 1 96 ? 25.244 -1.804 -13.336 1.00 91.94 96 GLU A C 1
ATOM 767 O O . GLU A 1 96 ? 24.203 -1.151 -13.294 1.00 91.94 96 GLU A O 1
ATOM 772 N N . THR A 1 97 ? 25.361 -2.994 -12.746 1.00 93.50 97 THR A N 1
ATOM 773 C CA . THR A 1 97 ? 24.249 -3.644 -12.038 1.00 93.50 97 THR A CA 1
ATOM 774 C C . THR A 1 97 ? 24.579 -3.839 -10.568 1.00 93.50 97 THR A C 1
ATOM 776 O O . THR A 1 97 ? 25.680 -4.253 -10.213 1.00 93.50 97 THR A O 1
ATOM 779 N N . ARG A 1 98 ? 23.605 -3.564 -9.699 1.00 95.06 98 ARG A N 1
ATOM 780 C CA . ARG A 1 98 ? 23.689 -3.837 -8.261 1.00 95.06 98 ARG A CA 1
ATOM 781 C C . ARG A 1 98 ? 22.380 -4.395 -7.726 1.00 95.06 98 ARG A C 1
ATOM 783 O O . ARG A 1 98 ? 21.306 -4.011 -8.184 1.00 95.06 98 ARG A O 1
ATOM 790 N N . VAL A 1 99 ? 22.469 -5.214 -6.685 1.00 96.75 99 VAL A N 1
ATOM 791 C CA . VAL A 1 99 ? 21.302 -5.680 -5.928 1.00 96.75 99 VAL A CA 1
ATOM 792 C C . VAL A 1 99 ? 21.089 -4.770 -4.724 1.00 96.75 99 VAL A C 1
ATOM 794 O O . VAL A 1 99 ? 22.015 -4.490 -3.963 1.00 96.75 99 VAL A O 1
ATOM 797 N N . VAL A 1 100 ? 19.864 -4.281 -4.550 1.00 94.25 100 VAL A N 1
ATOM 798 C CA . VAL A 1 100 ? 19.473 -3.405 -3.444 1.00 94.25 100 VAL A CA 1
ATOM 799 C C . VAL A 1 100 ? 18.385 -4.078 -2.620 1.00 94.25 100 VAL A C 1
ATOM 801 O O . VAL A 1 100 ? 17.255 -4.235 -3.078 1.00 94.25 100 VAL A O 1
ATOM 804 N N . HIS A 1 101 ? 18.702 -4.392 -1.366 1.00 94.25 101 HIS A N 1
ATOM 805 C CA . HIS A 1 101 ? 17.714 -4.829 -0.382 1.00 94.25 101 HIS A CA 1
ATOM 806 C C . HIS A 1 101 ? 17.076 -3.608 0.279 1.00 94.25 101 HIS A C 1
ATOM 808 O O . HIS A 1 101 ? 17.755 -2.797 0.916 1.00 94.25 101 HIS A O 1
ATOM 814 N N . LYS A 1 102 ? 15.763 -3.448 0.121 1.00 91.44 102 LYS A N 1
ATOM 815 C CA . LYS A 1 102 ? 15.013 -2.356 0.745 1.00 91.44 102 LYS A CA 1
ATOM 816 C C . LYS A 1 102 ? 14.563 -2.767 2.142 1.00 91.44 102 LYS A C 1
ATOM 818 O O . LYS A 1 102 ? 14.383 -3.939 2.450 1.00 91.44 102 LYS A O 1
ATOM 823 N N . HIS A 1 103 ? 14.310 -1.774 2.987 1.00 91.00 103 HIS A N 1
ATOM 824 C CA . HIS A 1 103 ? 13.657 -1.985 4.281 1.00 91.00 103 HIS A CA 1
ATOM 825 C C . HIS A 1 103 ? 12.129 -1.982 4.176 1.00 91.00 103 HIS A C 1
ATOM 827 O O . HIS A 1 103 ? 11.463 -1.791 5.184 1.00 91.00 103 HIS A O 1
ATOM 833 N N . ASN A 1 104 ? 11.573 -2.124 2.974 1.00 91.25 104 ASN A N 1
ATOM 834 C CA . ASN A 1 104 ? 10.135 -2.243 2.799 1.00 91.25 104 ASN A CA 1
ATOM 835 C C . ASN A 1 104 ? 9.655 -3.598 3.334 1.00 91.25 104 ASN A C 1
ATOM 837 O O . ASN A 1 104 ? 10.402 -4.573 3.342 1.00 91.25 104 ASN A O 1
ATOM 841 N N . ASP A 1 105 ? 8.415 -3.640 3.798 1.00 93.50 105 ASP A N 1
ATOM 842 C CA . ASP A 1 105 ? 7.755 -4.835 4.319 1.00 93.50 105 ASP A CA 1
ATOM 843 C C . ASP A 1 105 ? 6.234 -4.615 4.261 1.00 93.50 105 ASP A C 1
ATOM 845 O O . ASP A 1 105 ? 5.758 -3.584 3.774 1.00 93.50 105 ASP A O 1
ATOM 849 N N . PHE A 1 106 ? 5.449 -5.555 4.787 1.00 94.38 106 PHE A N 1
ATOM 850 C CA . PHE A 1 106 ? 3.995 -5.408 4.820 1.00 94.38 106 PHE A CA 1
ATOM 851 C C . PHE A 1 106 ? 3.510 -4.191 5.622 1.00 94.38 106 PHE A C 1
ATOM 853 O O . PHE A 1 106 ? 2.398 -3.729 5.384 1.00 94.38 106 PHE A O 1
ATOM 860 N N . TYR A 1 107 ? 4.314 -3.617 6.525 1.00 94.31 107 TYR A N 1
ATOM 861 C CA . TYR A 1 107 ? 3.941 -2.399 7.250 1.00 94.31 107 TYR A CA 1
ATOM 862 C C . TYR A 1 107 ? 3.977 -1.150 6.364 1.00 94.31 107 TYR A C 1
ATOM 864 O O . TYR A 1 107 ? 3.401 -0.126 6.738 1.00 94.31 107 TYR A O 1
ATOM 872 N N . SER A 1 108 ? 4.563 -1.228 5.165 1.00 90.19 108 SER A N 1
ATOM 873 C CA . SER A 1 108 ? 4.428 -0.189 4.138 1.00 90.19 108 SER A CA 1
ATOM 874 C C . SER A 1 108 ? 2.969 0.031 3.706 1.00 90.19 108 SER A C 1
ATOM 876 O O . SER A 1 108 ? 2.660 1.073 3.133 1.00 90.19 108 SER A O 1
ATOM 878 N N . ILE A 1 109 ? 2.034 -0.870 4.047 1.00 90.25 109 ILE A N 1
ATOM 879 C CA . ILE A 1 109 ? 0.587 -0.628 3.901 1.00 90.25 109 ILE A CA 1
ATOM 880 C C . ILE A 1 109 ? 0.130 0.666 4.573 1.00 90.25 109 ILE A C 1
ATOM 882 O O . ILE A 1 109 ? -0.759 1.350 4.069 1.00 90.25 109 ILE A O 1
ATOM 886 N N . PHE A 1 110 ? 0.767 1.060 5.678 1.00 91.75 110 PHE A N 1
ATOM 887 C CA . PHE A 1 110 ? 0.406 2.279 6.396 1.00 91.75 110 PHE A CA 1
ATOM 888 C C . PHE A 1 110 ? 0.818 3.560 5.665 1.00 91.75 110 PHE A C 1
ATOM 890 O O . PHE A 1 110 ? 0.309 4.627 5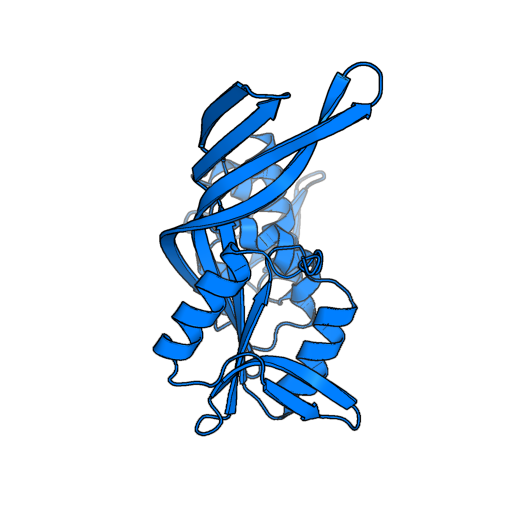.997 1.00 91.75 110 PHE A O 1
ATOM 897 N N . ASP A 1 111 ? 1.668 3.486 4.642 1.00 87.12 111 ASP A N 1
ATOM 898 C CA . ASP A 1 111 ? 2.013 4.621 3.773 1.00 87.12 111 ASP A CA 1
ATOM 899 C C . ASP A 1 111 ? 0.841 4.989 2.862 1.00 87.12 111 ASP A C 1
ATOM 901 O O . ASP A 1 111 ? 0.669 6.140 2.471 1.00 87.12 111 ASP A O 1
ATOM 905 N N . VAL A 1 112 ? 0.008 4.000 2.569 1.00 83.56 112 VAL A N 1
ATOM 906 C CA . VAL A 1 112 ? -1.153 4.103 1.697 1.00 83.56 112 VAL A CA 1
ATOM 907 C C . VAL A 1 112 ? -2.427 4.283 2.523 1.00 83.56 112 VAL A C 1
ATOM 909 O O . VAL A 1 112 ? -3.250 5.162 2.251 1.00 83.56 112 VAL A O 1
ATOM 912 N N . LEU A 1 113 ? -2.573 3.499 3.595 1.00 86.38 113 LEU A N 1
ATOM 913 C CA . LEU A 1 113 ? -3.765 3.479 4.441 1.00 86.38 113 LEU A CA 1
ATOM 914 C C . LEU A 1 113 ? -4.051 4.829 5.107 1.00 86.38 113 LEU A C 1
ATOM 916 O O . LEU A 1 113 ? -5.214 5.162 5.342 1.00 86.38 113 LEU A O 1
ATOM 920 N N . ILE A 1 114 ? -3.026 5.653 5.347 1.00 86.38 114 ILE A N 1
ATOM 921 C CA . ILE A 1 114 ? -3.195 7.009 5.895 1.00 86.38 114 ILE A CA 1
ATOM 922 C C . ILE A 1 114 ? -4.158 7.862 5.057 1.00 86.38 114 ILE A C 1
ATOM 924 O O . ILE A 1 114 ? -4.883 8.690 5.623 1.00 86.38 114 ILE A O 1
ATOM 928 N N . HIS A 1 115 ? -4.221 7.622 3.745 1.00 81.06 115 HIS A N 1
ATOM 929 C CA . HIS A 1 115 ? -5.115 8.303 2.809 1.00 81.06 115 HIS A CA 1
ATOM 930 C C . HIS A 1 115 ? -6.465 7.589 2.636 1.00 81.06 115 HIS A C 1
ATOM 932 O O . HIS A 1 115 ? -7.436 8.190 2.169 1.00 81.06 115 HIS A O 1
ATOM 938 N N . PHE A 1 116 ? -6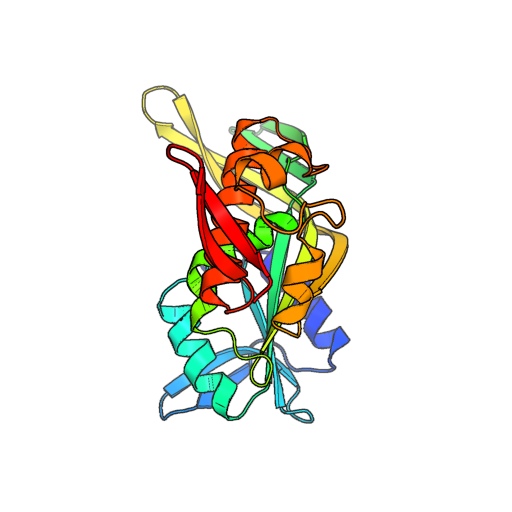.544 6.329 3.063 1.00 77.44 116 PHE A N 1
ATOM 939 C CA . PHE A 1 116 ? -7.647 5.424 2.771 1.00 77.44 116 PHE A CA 1
ATOM 940 C C . PHE A 1 116 ? -8.557 5.125 3.974 1.00 77.44 116 PHE A C 1
ATOM 942 O O . PHE A 1 116 ? -9.727 4.794 3.804 1.00 77.44 116 PHE A O 1
ATOM 949 N N . LYS A 1 117 ? -8.061 5.308 5.202 1.00 78.00 117 LYS A N 1
ATOM 950 C CA . LYS A 1 117 ? -8.731 4.918 6.457 1.00 78.00 117 LYS A CA 1
ATOM 951 C C . LYS A 1 117 ? -10.211 5.315 6.581 1.00 78.00 117 LYS A C 1
ATOM 953 O O . LYS A 1 117 ? -11.004 4.524 7.065 1.00 78.00 117 LYS A O 1
ATOM 958 N N . THR A 1 118 ? -10.614 6.499 6.112 1.00 79.50 118 THR A N 1
ATOM 959 C CA . THR A 1 118 ? -12.014 6.966 6.215 1.00 79.50 118 THR A CA 1
ATOM 960 C C . THR A 1 118 ? -12.921 6.456 5.097 1.00 79.50 118 THR A C 1
ATOM 962 O O . THR A 1 118 ? -14.132 6.625 5.172 1.00 79.50 118 THR A O 1
ATOM 965 N N . ARG A 1 119 ? -12.346 5.870 4.045 1.00 80.94 119 ARG A N 1
ATOM 966 C CA . ARG A 1 119 ? -13.060 5.345 2.876 1.00 80.94 119 ARG A CA 1
ATOM 967 C C . ARG A 1 119 ? -13.064 3.822 2.833 1.00 80.94 119 ARG A C 1
ATOM 969 O O . ARG A 1 119 ? -13.678 3.271 1.931 1.00 80.94 119 ARG A O 1
ATOM 976 N N . PHE A 1 120 ? -12.393 3.162 3.783 1.00 83.25 120 PHE A N 1
ATOM 977 C CA . PHE A 1 120 ? -12.323 1.709 3.850 1.00 83.25 120 PHE A CA 1
ATOM 978 C C . PHE A 1 120 ? -13.693 1.075 4.084 1.00 83.25 120 PHE A C 1
ATOM 980 O O . PHE A 1 120 ? -14.294 1.258 5.147 1.00 83.25 120 PHE A O 1
ATOM 987 N N . ASP A 1 121 ? -14.137 0.299 3.099 1.00 88.06 121 ASP A N 1
ATOM 988 C CA . ASP A 1 121 ? -15.408 -0.403 3.074 1.00 88.06 121 ASP A CA 1
ATOM 989 C C . ASP A 1 121 ? -15.158 -1.858 2.631 1.00 88.06 121 ASP A C 1
ATOM 991 O O . ASP A 1 121 ? -14.965 -2.114 1.439 1.00 88.06 121 ASP A O 1
ATOM 995 N N . PRO A 1 122 ? -15.124 -2.811 3.582 1.00 85.56 122 PRO A N 1
ATOM 996 C CA . PRO A 1 122 ? -14.805 -4.207 3.289 1.00 85.56 122 PRO A CA 1
ATOM 997 C C . PRO A 1 122 ? -15.867 -4.905 2.430 1.00 85.56 122 PRO A C 1
ATOM 999 O O . PRO A 1 122 ? -15.573 -5.929 1.822 1.00 85.56 122 PRO A O 1
ATOM 1002 N N . GLY A 1 123 ? -17.086 -4.356 2.341 1.00 88.12 123 GLY A N 1
ATOM 1003 C CA . GLY A 1 123 ? -18.110 -4.868 1.426 1.00 88.12 123 GLY A CA 1
ATOM 1004 C C . GLY A 1 123 ? -17.863 -4.476 -0.033 1.00 88.12 123 GLY A C 1
ATOM 1005 O O . GLY A 1 123 ? -18.469 -5.044 -0.935 1.00 88.12 123 GLY A O 1
ATOM 1006 N N . LYS A 1 124 ? -16.976 -3.506 -0.273 1.00 91.62 124 LYS A N 1
ATOM 1007 C CA . LYS A 1 124 ? -16.747 -2.900 -1.588 1.00 91.62 124 LYS A CA 1
ATOM 1008 C C . LYS A 1 124 ? -15.400 -3.257 -2.189 1.00 91.62 124 LYS A C 1
ATOM 1010 O O . LYS A 1 124 ? -15.292 -3.413 -3.405 1.00 91.62 124 LYS A O 1
ATOM 1015 N N . PHE A 1 125 ? -14.365 -3.371 -1.365 1.00 92.19 125 PHE A N 1
ATOM 1016 C CA . PHE A 1 125 ? -13.046 -3.756 -1.847 1.00 92.19 125 PHE A CA 1
ATOM 1017 C C . PHE A 1 125 ? -12.157 -4.333 -0.744 1.00 92.19 125 PHE A C 1
ATOM 1019 O O . PHE A 1 125 ? -12.383 -4.135 0.451 1.00 92.19 125 PHE A O 1
ATOM 1026 N N . LYS A 1 126 ? -11.075 -4.981 -1.177 1.00 93.81 126 LYS A N 1
ATOM 1027 C CA . LYS A 1 126 ? -9.970 -5.459 -0.335 1.00 93.81 126 LYS A CA 1
ATOM 1028 C C . LYS A 1 126 ? -8.616 -5.021 -0.887 1.00 93.81 126 LYS A C 1
ATOM 1030 O O . LYS A 1 126 ? -8.504 -4.676 -2.065 1.00 93.81 126 LYS A O 1
ATOM 1035 N N . PHE A 1 127 ? -7.588 -5.076 -0.046 1.00 92.81 127 PHE A N 1
ATOM 1036 C CA . PHE A 1 127 ? -6.198 -4.885 -0.460 1.00 92.81 127 PHE A CA 1
ATOM 1037 C C . PHE A 1 127 ? -5.458 -6.211 -0.538 1.00 92.81 127 PHE A C 1
ATOM 1039 O O . PHE A 1 127 ? -5.614 -7.055 0.341 1.00 92.81 127 PHE A O 1
ATOM 1046 N N . GLU A 1 128 ? -4.593 -6.354 -1.534 1.00 95.38 128 GLU A N 1
ATOM 1047 C CA . GLU A 1 128 ? -3.577 -7.403 -1.591 1.00 95.38 128 GLU A CA 1
ATOM 1048 C C . GLU A 1 128 ? -2.208 -6.737 -1.761 1.00 95.38 128 GLU A C 1
ATOM 1050 O O . GLU A 1 128 ? -1.945 -6.045 -2.744 1.00 95.38 128 GLU A O 1
ATOM 1055 N N . TYR A 1 129 ? -1.352 -6.895 -0.756 1.00 93.62 129 TYR A N 1
ATOM 1056 C CA . TYR A 1 129 ? 0.011 -6.380 -0.759 1.00 93.62 129 TYR A CA 1
ATOM 1057 C C . TYR A 1 129 ? 0.955 -7.484 -1.186 1.00 93.62 129 TYR A C 1
ATOM 1059 O O . TYR A 1 129 ? 0.920 -8.566 -0.604 1.00 93.62 129 TYR A O 1
ATOM 1067 N N . LEU A 1 130 ? 1.810 -7.196 -2.161 1.00 96.50 130 LEU A N 1
ATOM 1068 C CA . LEU A 1 130 ? 2.777 -8.155 -2.684 1.00 96.50 130 LEU A CA 1
ATOM 1069 C C . LEU A 1 130 ? 4.179 -7.697 -2.312 1.00 96.50 130 LEU A C 1
ATOM 1071 O O . LEU A 1 130 ? 4.551 -6.576 -2.646 1.00 96.50 130 LEU A O 1
ATOM 1075 N N . LEU A 1 131 ? 4.970 -8.536 -1.650 1.00 96.81 131 LEU A N 1
ATOM 1076 C CA . LEU A 1 131 ? 6.405 -8.290 -1.536 1.00 96.81 131 LEU A CA 1
ATOM 1077 C C . LEU A 1 131 ? 7.059 -8.765 -2.827 1.00 96.81 131 LEU A C 1
ATOM 1079 O O . LEU A 1 131 ? 6.942 -9.936 -3.183 1.00 96.81 131 LEU A O 1
ATOM 1083 N N . THR A 1 132 ? 7.717 -7.859 -3.543 1.00 96.88 132 THR A N 1
ATOM 1084 C CA . THR A 1 132 ? 8.254 -8.143 -4.877 1.00 96.88 132 THR A CA 1
ATOM 1085 C C . THR A 1 132 ? 9.773 -8.080 -4.919 1.00 96.88 132 THR A C 1
ATOM 1087 O O . THR A 1 132 ? 10.435 -7.331 -4.187 1.00 96.88 132 THR A O 1
ATOM 1090 N N . GLU A 1 133 ? 10.320 -8.885 -5.816 1.00 97.19 133 GLU A N 1
ATOM 1091 C CA . GLU A 1 133 ? 11.639 -8.708 -6.396 1.00 97.19 133 GLU A CA 1
ATOM 1092 C C . GLU A 1 133 ? 11.462 -8.082 -7.777 1.00 97.19 133 GLU A C 1
ATOM 1094 O O . GLU A 1 133 ? 10.655 -8.552 -8.585 1.00 97.19 133 GLU A O 1
ATOM 1099 N N . GLU A 1 134 ? 12.184 -7.000 -8.042 1.00 95.31 134 GLU A N 1
ATOM 1100 C CA . GLU A 1 134 ? 12.045 -6.229 -9.277 1.00 95.31 134 GLU A CA 1
ATOM 1101 C C . GLU A 1 134 ? 13.403 -5.987 -9.931 1.00 95.31 134 GLU A C 1
ATOM 1103 O O . GLU A 1 134 ? 14.413 -5.826 -9.243 1.00 95.31 134 GLU A O 1
ATOM 1108 N N . ALA A 1 135 ? 13.420 -5.880 -11.255 1.00 95.31 135 ALA A N 1
ATOM 1109 C CA . ALA A 1 135 ? 14.549 -5.339 -11.998 1.00 95.31 135 ALA A CA 1
ATOM 1110 C C . ALA A 1 135 ? 14.192 -3.939 -12.502 1.00 95.31 135 ALA A C 1
ATOM 1112 O O . ALA A 1 135 ? 13.078 -3.697 -12.963 1.00 95.31 135 ALA A O 1
ATOM 1113 N N . ILE A 1 136 ? 15.118 -2.990 -12.375 1.00 94.12 136 ILE A N 1
ATOM 1114 C CA . ILE A 1 136 ? 14.961 -1.643 -12.921 1.00 94.12 136 ILE A CA 1
ATOM 1115 C C . ILE A 1 136 ? 16.133 -1.307 -13.829 1.00 94.12 136 ILE A C 1
ATOM 1117 O O . ILE A 1 136 ? 17.293 -1.504 -13.465 1.00 94.12 136 ILE A O 1
ATOM 1121 N N . LEU A 1 137 ? 15.822 -0.713 -14.977 1.00 91.88 137 LEU A N 1
ATOM 1122 C CA . LEU A 1 137 ? 16.806 -0.034 -15.806 1.00 91.88 137 LEU A CA 1
ATOM 1123 C C . LEU A 1 137 ? 16.742 1.461 -15.512 1.00 91.88 137 LEU A C 1
ATOM 1125 O O . LEU A 1 137 ? 15.673 2.069 -15.561 1.00 91.88 137 LEU A O 1
ATOM 1129 N N . GLN A 1 138 ? 17.882 2.061 -15.208 1.00 92.06 138 GLN A N 1
ATOM 1130 C CA . GLN A 1 138 ? 18.036 3.488 -14.987 1.00 92.06 138 GLN A CA 1
ATOM 1131 C C . GLN A 1 138 ? 18.888 4.100 -16.091 1.00 92.06 138 GLN A C 1
ATOM 1133 O O . GLN A 1 138 ? 19.915 3.550 -16.481 1.00 92.06 138 GLN A O 1
ATOM 1138 N N . GLU A 1 139 ? 18.487 5.274 -16.557 1.00 90.00 139 GLU A N 1
ATOM 1139 C CA . GLU A 1 139 ? 19.202 6.032 -17.578 1.00 90.00 139 GLU A CA 1
ATOM 1140 C C . GLU A 1 139 ? 19.584 7.403 -17.053 1.00 90.00 139 GLU A C 1
ATOM 1142 O O . GLU A 1 139 ? 18.853 8.017 -16.265 1.00 90.00 139 GLU A O 1
ATOM 1147 N N . HIS A 1 140 ? 20.741 7.885 -17.499 1.00 88.94 140 HIS A N 1
ATOM 1148 C CA . HIS A 1 140 ? 21.195 9.225 -17.178 1.00 88.94 140 HIS A CA 1
ATOM 1149 C C . HIS A 1 140 ? 20.192 10.268 -17.693 1.00 88.94 140 HIS A C 1
ATOM 1151 O O . HIS A 1 140 ? 19.894 10.350 -18.881 1.00 88.94 140 HIS A O 1
ATOM 1157 N N . ALA A 1 141 ? 19.680 11.082 -16.776 1.00 88.44 141 ALA A N 1
ATOM 1158 C CA . ALA A 1 141 ? 18.648 12.088 -17.001 1.00 88.44 141 ALA A CA 1
ATOM 1159 C C . ALA A 1 141 ? 19.165 13.518 -16.755 1.00 88.44 141 ALA A C 1
ATOM 1161 O O . ALA A 1 141 ? 18.380 14.426 -16.475 1.00 88.44 141 ALA A O 1
ATOM 1162 N N . GLY A 1 142 ? 20.484 13.717 -16.842 1.00 88.38 142 GLY A N 1
ATOM 1163 C CA . GLY A 1 142 ? 21.148 15.002 -16.635 1.00 88.38 142 GLY A CA 1
ATOM 1164 C C . GLY A 1 142 ? 21.700 15.160 -15.221 1.00 88.38 142 GLY A C 1
ATOM 1165 O O . GLY A 1 142 ? 21.969 14.183 -14.532 1.00 88.38 142 GLY A O 1
ATOM 1166 N N . PHE A 1 143 ? 21.862 16.404 -14.776 1.00 89.06 143 PHE A N 1
ATOM 1167 C CA . PHE A 1 143 ? 22.421 16.723 -13.463 1.00 89.06 143 PHE A CA 1
ATOM 1168 C C . PHE A 1 143 ? 21.441 17.549 -12.634 1.00 89.06 143 PHE A C 1
ATOM 1170 O O . PHE A 1 143 ? 20.749 18.427 -13.147 1.00 89.06 143 PHE A O 1
ATOM 1177 N N . LYS A 1 144 ? 21.414 17.311 -11.320 1.00 87.75 144 LYS A N 1
ATOM 1178 C CA . LYS A 1 144 ? 20.674 18.136 -10.358 1.00 87.75 144 LYS A CA 1
ATOM 1179 C C . LYS A 1 144 ? 21.596 18.522 -9.211 1.00 87.75 144 LYS A C 1
ATOM 1181 O O . LYS A 1 144 ? 22.089 17.655 -8.495 1.00 87.75 144 LYS A O 1
ATOM 1186 N N . ARG A 1 145 ? 21.817 19.832 -9.028 1.00 90.94 145 ARG A N 1
ATOM 1187 C CA . ARG A 1 145 ? 22.755 20.385 -8.027 1.00 90.94 145 ARG A CA 1
ATOM 1188 C C . ARG A 1 145 ? 24.156 19.754 -8.128 1.00 90.94 145 ARG A C 1
ATOM 1190 O O . ARG A 1 145 ? 24.721 19.328 -7.127 1.00 90.94 145 ARG A O 1
ATOM 1197 N N . GLY A 1 146 ? 24.664 19.626 -9.355 1.00 89.12 146 GLY A N 1
ATOM 1198 C CA . GLY A 1 146 ? 25.995 19.074 -9.636 1.00 89.12 146 GLY A CA 1
ATOM 1199 C C . GLY A 1 146 ? 26.132 17.555 -9.473 1.00 89.12 146 GLY A C 1
ATOM 1200 O O . GLY A 1 146 ? 27.235 17.042 -9.606 1.00 89.12 146 GLY A O 1
ATOM 1201 N N . ARG A 1 147 ? 25.049 16.816 -9.196 1.00 87.75 147 ARG A N 1
ATOM 1202 C CA . ARG A 1 147 ? 25.073 15.347 -9.089 1.00 87.75 147 ARG A CA 1
ATOM 1203 C C . ARG A 1 147 ? 24.348 14.694 -10.267 1.00 87.75 147 ARG A C 1
ATOM 1205 O O . ARG A 1 147 ? 23.305 15.232 -10.658 1.00 87.75 147 ARG A O 1
ATOM 1212 N N . PRO A 1 148 ? 24.844 13.557 -10.797 1.00 87.12 148 PRO A N 1
ATOM 1213 C CA . PRO A 1 148 ? 24.134 12.791 -11.813 1.00 87.12 148 PRO A CA 1
ATOM 1214 C C . PRO A 1 148 ? 22.723 12.443 -11.341 1.00 87.12 148 PRO A C 1
ATOM 1216 O O . PRO A 1 148 ? 22.516 11.968 -10.220 1.00 87.12 148 PRO A O 1
ATOM 1219 N N . LEU A 1 149 ? 21.750 12.711 -12.198 1.00 89.31 149 LEU A N 1
ATOM 1220 C CA . LEU A 1 149 ? 20.356 12.359 -12.015 1.00 89.31 149 LEU A CA 1
ATOM 1221 C C . LEU A 1 149 ? 20.057 11.170 -12.918 1.00 89.31 149 LEU A C 1
ATOM 1223 O O . LEU A 1 149 ? 20.352 11.205 -14.107 1.00 89.31 149 LEU A O 1
ATOM 1227 N N . TYR A 1 150 ? 19.416 10.149 -12.364 1.00 88.62 150 TYR A N 1
ATOM 1228 C CA . TYR A 1 150 ? 18.970 8.989 -13.124 1.00 88.62 150 TYR A CA 1
ATOM 1229 C C . TYR A 1 150 ? 17.447 8.901 -13.101 1.00 88.62 150 TYR A C 1
ATOM 1231 O O . TYR A 1 150 ? 16.815 9.183 -12.078 1.00 88.62 150 TYR A O 1
ATOM 1239 N N . ARG A 1 151 ? 16.853 8.501 -14.225 1.00 89.31 151 ARG A N 1
ATOM 1240 C CA . ARG A 1 151 ? 15.424 8.188 -14.344 1.00 89.31 151 ARG A CA 1
ATOM 1241 C C . ARG A 1 151 ? 15.263 6.690 -14.567 1.00 89.31 151 ARG A C 1
ATOM 1243 O O . ARG A 1 151 ? 16.048 6.092 -15.287 1.00 89.31 151 ARG A O 1
ATOM 1250 N N . VAL A 1 152 ? 14.239 6.096 -13.961 1.00 88.94 152 VAL A N 1
ATOM 1251 C CA . VAL A 1 152 ? 13.856 4.706 -14.240 1.00 88.94 152 VAL A CA 1
ATOM 1252 C C . VAL A 1 152 ? 13.235 4.638 -15.639 1.00 88.94 152 VAL A C 1
ATOM 1254 O O . VAL A 1 152 ? 12.225 5.294 -15.886 1.00 88.94 152 VAL A O 1
ATOM 1257 N N . ALA A 1 153 ? 13.868 3.889 -16.536 1.00 89.06 153 ALA A N 1
ATOM 1258 C CA . ALA A 1 153 ? 13.443 3.654 -17.912 1.00 89.06 153 ALA A CA 1
ATOM 1259 C C . ALA A 1 153 ? 12.503 2.445 -18.020 1.00 89.06 153 ALA A C 1
ATOM 1261 O O . ALA A 1 153 ? 11.480 2.525 -18.694 1.00 89.06 153 ALA A O 1
ATOM 1262 N N . SER A 1 154 ? 12.804 1.359 -17.303 1.00 90.06 154 SER A N 1
ATOM 1263 C CA . SER A 1 154 ? 11.925 0.192 -17.181 1.00 90.06 154 SER A CA 1
ATOM 1264 C C . SER A 1 154 ? 11.874 -0.313 -15.743 1.00 90.06 154 SER A C 1
ATOM 1266 O O . SER A 1 154 ? 12.761 -0.040 -14.927 1.00 90.06 154 SER A O 1
ATOM 1268 N N . ARG A 1 155 ? 10.796 -1.031 -15.438 1.00 92.31 155 ARG A N 1
ATOM 1269 C CA . ARG A 1 155 ? 10.605 -1.754 -14.186 1.00 92.31 155 ARG A CA 1
ATOM 1270 C C . ARG A 1 155 ? 9.914 -3.064 -14.508 1.00 92.31 155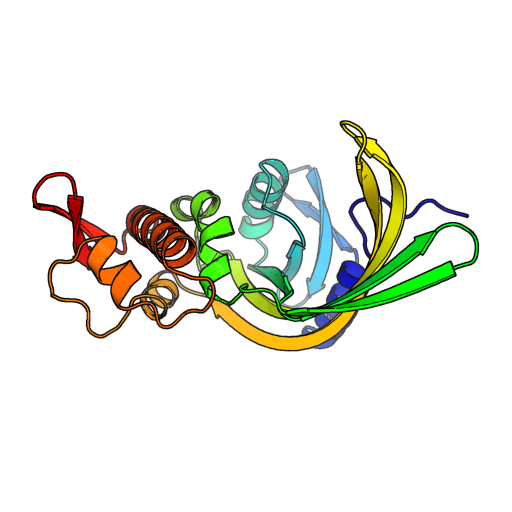 ARG A C 1
ATOM 1272 O O . ARG A 1 155 ? 8.813 -3.033 -15.054 1.00 92.31 155 ARG A O 1
ATOM 1279 N N . ASP A 1 156 ? 10.546 -4.154 -14.121 1.00 93.62 156 ASP A N 1
ATOM 1280 C CA . ASP A 1 156 ? 10.191 -5.520 -14.467 1.00 93.62 156 ASP A CA 1
ATOM 1281 C C . ASP A 1 156 ? 9.941 -6.328 -13.195 1.00 93.62 156 ASP A C 1
ATOM 1283 O O . ASP A 1 156 ? 10.678 -6.201 -12.212 1.00 93.62 156 ASP A O 1
ATOM 1287 N N . LEU A 1 157 ? 8.895 -7.156 -13.207 1.00 95.88 157 LEU A N 1
ATOM 1288 C CA . LEU A 1 157 ? 8.649 -8.117 -12.136 1.00 95.88 157 LEU A CA 1
ATOM 1289 C C . LEU A 1 157 ? 9.619 -9.289 -12.295 1.00 95.88 157 LEU A C 1
ATOM 1291 O O . LEU A 1 157 ? 9.577 -9.975 -13.312 1.00 95.88 157 LEU A O 1
ATOM 1295 N N . VAL A 1 158 ? 10.454 -9.533 -11.288 1.00 96.62 158 VAL A N 1
ATOM 1296 C CA . VAL A 1 158 ? 11.317 -10.723 -11.240 1.00 96.62 158 VAL A CA 1
ATOM 1297 C C . VAL A 1 158 ? 10.605 -11.834 -10.482 1.00 96.62 158 VAL A C 1
ATOM 1299 O O . VAL A 1 158 ? 10.508 -12.952 -10.979 1.00 96.62 158 VAL A O 1
ATOM 1302 N N . ASN A 1 159 ? 10.071 -11.526 -9.296 1.00 97.00 159 ASN A N 1
ATOM 1303 C CA . ASN A 1 159 ? 9.362 -12.506 -8.481 1.00 97.00 159 ASN A CA 1
ATOM 1304 C C . ASN A 1 159 ? 8.338 -11.859 -7.534 1.00 97.00 159 ASN A C 1
ATOM 1306 O O . ASN A 1 159 ? 8.514 -10.722 -7.083 1.00 97.00 159 ASN A O 1
ATOM 1310 N N . ILE A 1 160 ? 7.292 -12.611 -7.189 1.00 97.31 160 ILE A N 1
ATOM 1311 C CA . ILE A 1 160 ? 6.410 -12.322 -6.054 1.00 97.31 160 ILE A CA 1
ATOM 1312 C C . ILE A 1 160 ? 6.892 -13.202 -4.902 1.00 97.31 160 ILE A C 1
ATOM 1314 O O . ILE A 1 160 ? 6.753 -14.419 -4.940 1.00 97.31 160 ILE A O 1
ATOM 1318 N N . LEU A 1 161 ? 7.494 -12.578 -3.895 1.00 97.38 161 LEU A N 1
ATOM 1319 C CA . LEU A 1 161 ? 8.142 -13.270 -2.783 1.00 97.38 161 LEU A CA 1
ATOM 1320 C C . LEU A 1 161 ? 7.147 -13.663 -1.690 1.00 97.38 161 LEU A C 1
ATOM 1322 O O . LEU A 1 161 ? 7.304 -14.705 -1.064 1.00 97.38 161 LEU A O 1
ATOM 1326 N N . ASP A 1 162 ? 6.146 -12.817 -1.445 1.00 97.12 162 ASP A N 1
ATOM 1327 C CA . ASP A 1 162 ? 5.094 -13.064 -0.460 1.00 97.12 162 ASP A CA 1
ATOM 1328 C C . ASP A 1 162 ? 3.868 -12.187 -0.762 1.00 97.12 162 ASP A C 1
ATOM 1330 O O . ASP A 1 162 ? 3.968 -11.180 -1.475 1.00 97.12 162 ASP A O 1
ATOM 1334 N N . SER A 1 163 ? 2.712 -12.536 -0.206 1.00 96.38 163 SER A N 1
ATOM 1335 C CA . SER A 1 163 ? 1.478 -11.766 -0.346 1.00 96.38 163 SER A CA 1
ATOM 1336 C C . SER A 1 163 ? 0.683 -11.719 0.954 1.00 96.38 163 SER A C 1
ATOM 1338 O O . SER A 1 163 ? 0.609 -12.691 1.701 1.00 96.38 163 SER A O 1
ATOM 1340 N N . ARG A 1 164 ? 0.032 -10.584 1.218 1.00 95.69 164 ARG A N 1
ATOM 1341 C CA . ARG A 1 164 ? -0.888 -10.436 2.348 1.00 95.69 164 ARG A CA 1
ATOM 1342 C C . ARG A 1 164 ? -2.155 -9.730 1.911 1.00 95.69 164 ARG A C 1
ATOM 1344 O O . ARG A 1 164 ? -2.112 -8.620 1.385 1.00 95.69 164 ARG A O 1
ATOM 1351 N N . THR A 1 165 ? -3.289 -10.365 2.183 1.00 95.25 165 THR A N 1
ATOM 1352 C CA . THR A 1 165 ? -4.611 -9.782 1.944 1.00 95.25 165 THR A CA 1
ATOM 1353 C C . THR A 1 165 ? -5.128 -9.091 3.203 1.00 95.25 165 THR A C 1
ATOM 1355 O O . THR A 1 165 ? -4.973 -9.604 4.310 1.00 95.25 165 THR A O 1
ATOM 1358 N N . VAL A 1 166 ? -5.756 -7.932 3.020 1.00 93.50 166 VAL A N 1
ATOM 1359 C CA . VAL A 1 166 ? -6.541 -7.222 4.033 1.00 93.50 166 VAL A CA 1
ATOM 1360 C C . VAL A 1 166 ? -7.946 -7.026 3.476 1.00 93.50 166 VAL A C 1
ATOM 1362 O O . VAL A 1 166 ? -8.172 -6.168 2.617 1.00 93.50 166 VAL A O 1
ATOM 1365 N N . ALA A 1 167 ? -8.873 -7.863 3.933 1.00 93.19 167 ALA A N 1
ATOM 1366 C CA . ALA A 1 167 ? -10.263 -7.905 3.487 1.00 93.19 167 ALA A CA 1
ATOM 1367 C C . ALA A 1 167 ? -11.220 -7.227 4.473 1.00 93.19 167 ALA A C 1
ATOM 1369 O O . ALA A 1 167 ? -12.298 -6.796 4.076 1.00 93.19 167 ALA A O 1
ATOM 1370 N N . SER A 1 168 ? -10.830 -7.083 5.739 1.00 93.00 168 SER A N 1
ATOM 1371 C CA . SER A 1 168 ? -11.628 -6.439 6.779 1.00 93.00 168 SER A CA 1
ATOM 1372 C C . SER A 1 168 ? -10.858 -5.329 7.498 1.00 93.00 168 SER A C 1
ATOM 1374 O O . SER A 1 168 ? -9.629 -5.265 7.468 1.00 93.00 168 SER A O 1
ATOM 1376 N N . LYS A 1 169 ? -11.582 -4.444 8.199 1.00 91.69 169 LYS A N 1
ATOM 1377 C CA . LYS A 1 169 ? -10.947 -3.444 9.076 1.00 91.69 169 LYS A CA 1
ATOM 1378 C C . LYS A 1 169 ? -10.144 -4.133 10.184 1.00 91.69 169 LYS A C 1
ATOM 1380 O O . LYS A 1 169 ? -9.044 -3.702 10.508 1.00 91.69 169 LYS A O 1
ATOM 1385 N N . VAL A 1 170 ? -10.684 -5.210 10.746 1.00 92.25 170 VAL A N 1
ATOM 1386 C CA . VAL A 1 170 ? -10.093 -5.931 11.881 1.00 92.25 170 VAL A CA 1
ATOM 1387 C C . VAL A 1 170 ? -8.761 -6.577 11.496 1.00 92.25 170 VAL A C 1
ATOM 1389 O O . VAL A 1 170 ? -7.860 -6.628 12.329 1.00 92.25 170 VAL A O 1
ATOM 1392 N N . ASP A 1 171 ? -8.564 -6.945 10.229 1.00 93.81 171 ASP A N 1
ATOM 1393 C CA . ASP A 1 171 ? -7.295 -7.505 9.739 1.00 93.81 171 ASP A CA 1
ATOM 1394 C C . ASP A 1 171 ? -6.116 -6.538 9.956 1.00 93.81 171 ASP A C 1
ATOM 1396 O O . ASP A 1 171 ? -4.974 -6.971 10.130 1.00 93.81 171 ASP A O 1
ATOM 1400 N N . PHE A 1 172 ? -6.371 -5.222 10.007 1.00 93.00 172 PHE A N 1
ATOM 1401 C CA . PHE A 1 172 ? -5.333 -4.239 10.315 1.00 93.00 172 PHE A CA 1
ATOM 1402 C C . PHE A 1 172 ? -4.829 -4.332 11.765 1.00 93.00 172 PHE A C 1
ATOM 1404 O O . PHE A 1 172 ? -3.697 -3.927 12.038 1.00 93.00 172 PHE A O 1
ATOM 1411 N N . LEU A 1 173 ? -5.612 -4.890 12.698 1.00 93.00 173 LEU A N 1
ATOM 1412 C CA . LEU A 1 173 ? -5.161 -5.130 14.074 1.00 93.00 173 LEU A CA 1
ATOM 1413 C C . LEU A 1 173 ? -4.069 -6.198 14.141 1.00 93.00 173 LEU A C 1
ATOM 1415 O O . LEU A 1 173 ? -3.223 -6.122 15.025 1.00 93.00 173 LEU A O 1
ATOM 1419 N N . ALA A 1 174 ? -4.012 -7.126 13.182 1.00 92.81 174 ALA A N 1
ATOM 1420 C CA . ALA A 1 174 ? -2.946 -8.126 13.099 1.00 92.81 174 ALA A CA 1
ATOM 1421 C C . ALA A 1 174 ? -1.579 -7.531 12.695 1.00 92.81 174 ALA A C 1
ATOM 1423 O O . ALA A 1 174 ? -0.605 -8.266 12.542 1.00 92.81 174 ALA A O 1
ATOM 1424 N N . PHE A 1 175 ? -1.497 -6.217 12.462 1.00 94.25 175 PHE A N 1
ATOM 1425 C CA . PHE A 1 175 ? -0.231 -5.490 12.342 1.00 94.25 175 PHE A CA 1
ATOM 1426 C C . PHE A 1 175 ? 0.194 -4.824 13.656 1.00 94.25 175 PHE A C 1
ATOM 1428 O O . PHE A 1 175 ? 1.336 -4.390 13.766 1.00 94.25 175 PHE A O 1
ATOM 1435 N N . LEU A 1 176 ? -0.687 -4.701 14.653 1.00 94.56 176 LEU A N 1
ATOM 1436 C CA . LEU A 1 176 ? -0.264 -4.224 15.967 1.00 94.56 176 LEU A CA 1
ATOM 1437 C C . LEU A 1 176 ? 0.523 -5.328 16.684 1.00 94.56 176 LEU A C 1
ATOM 1439 O O . LEU A 1 176 ? 0.089 -6.481 16.667 1.00 94.56 176 LEU A O 1
ATOM 1443 N N . PRO A 1 177 ? 1.629 -4.989 17.369 1.00 94.88 177 PRO A N 1
ATOM 1444 C CA . PRO A 1 177 ? 2.276 -5.925 18.278 1.00 94.88 177 PRO A CA 1
ATOM 1445 C C . PRO A 1 177 ? 1.277 -6.469 19.314 1.00 94.88 177 PRO A C 1
ATOM 1447 O O . PRO A 1 177 ? 0.469 -5.725 19.883 1.00 94.88 177 PRO A O 1
ATOM 1450 N N . HIS A 1 178 ? 1.298 -7.785 19.518 1.00 90.50 178 HIS A N 1
ATOM 1451 C CA . HIS A 1 178 ? 0.342 -8.486 20.381 1.00 90.50 178 HIS A CA 1
ATOM 1452 C C . HIS A 1 178 ? 0.612 -8.237 21.872 1.00 90.50 178 HIS A C 1
ATOM 1454 O O . HIS A 1 178 ? -0.310 -8.273 22.679 1.00 90.50 178 HIS A O 1
ATOM 1460 N N . ASP A 1 179 ? 1.855 -7.913 22.221 1.00 92.00 179 ASP A N 1
ATOM 1461 C CA . ASP A 1 179 ? 2.377 -7.685 23.570 1.00 92.00 179 ASP A CA 1
ATOM 1462 C C . ASP A 1 179 ? 2.259 -6.218 24.037 1.00 92.00 179 ASP A C 1
ATOM 1464 O O . ASP A 1 179 ? 2.946 -5.778 24.964 1.00 92.00 179 ASP A O 1
ATOM 1468 N N . LEU A 1 180 ? 1.399 -5.424 23.387 1.00 94.88 180 LEU A N 1
ATOM 1469 C CA . LEU A 1 180 ? 1.127 -4.054 23.817 1.00 94.88 180 LEU A CA 1
ATOM 1470 C C . LEU A 1 180 ? 0.293 -4.027 25.107 1.00 94.88 180 LEU A C 1
ATOM 1472 O O . LEU A 1 180 ? -0.696 -4.759 25.203 1.00 94.88 180 LEU A O 1
ATOM 1476 N N . PRO A 1 181 ? 0.606 -3.122 26.054 1.00 94.12 181 PRO A N 1
ATOM 1477 C CA . PRO A 1 181 ? -0.233 -2.901 27.227 1.00 94.12 181 PRO A CA 1
ATOM 1478 C C . PRO A 1 181 ? -1.650 -2.459 26.831 1.00 94.12 181 PRO A C 1
ATOM 1480 O O . PRO A 1 181 ? -1.878 -1.967 25.724 1.00 94.12 181 PRO A O 1
ATOM 1483 N N . GLY A 1 182 ? -2.609 -2.586 27.759 1.00 94.06 182 GLY A N 1
ATOM 1484 C CA . GLY A 1 182 ? -4.008 -2.197 27.521 1.00 94.06 182 GLY A CA 1
ATOM 1485 C C . GLY A 1 182 ? -4.163 -0.747 27.041 1.00 94.06 182 GLY A C 1
ATOM 1486 O O . GLY A 1 182 ? -5.008 -0.461 26.194 1.00 94.06 182 GLY A O 1
ATOM 1487 N N . ARG A 1 183 ? -3.277 0.140 27.510 1.00 96.75 183 ARG A N 1
ATOM 1488 C CA . ARG A 1 183 ? -3.080 1.496 26.990 1.00 96.75 183 ARG A CA 1
ATOM 1489 C C . ARG A 1 183 ? -1.639 1.665 26.550 1.00 96.75 183 ARG A C 1
ATOM 1491 O O . ARG A 1 183 ? -0.737 1.391 27.334 1.00 96.75 183 ARG A O 1
ATOM 1498 N N . PHE A 1 184 ? -1.427 2.149 25.334 1.00 97.75 184 PHE A N 1
ATOM 1499 C CA . PHE A 1 184 ? -0.098 2.242 24.731 1.00 97.75 184 PHE A CA 1
ATOM 1500 C C . PHE A 1 184 ? 0.099 3.555 23.971 1.00 97.75 184 PHE A C 1
ATOM 1502 O O . PHE A 1 184 ? -0.848 4.205 23.533 1.00 97.75 184 PHE A O 1
ATOM 1509 N N . THR A 1 185 ? 1.351 3.951 23.786 1.00 97.62 185 THR A N 1
ATOM 1510 C CA . THR A 1 185 ? 1.759 5.107 22.981 1.00 97.62 185 THR A CA 1
ATOM 1511 C C . THR A 1 185 ? 2.326 4.665 21.629 1.00 97.62 185 THR A C 1
ATOM 1513 O O . THR A 1 185 ? 2.665 3.502 21.414 1.00 97.62 185 THR A O 1
ATOM 1516 N N . ASN A 1 186 ? 2.537 5.614 20.712 1.00 96.81 186 ASN A N 1
ATOM 1517 C CA . ASN A 1 186 ? 3.304 5.346 19.484 1.00 96.81 186 ASN A CA 1
ATOM 1518 C C . ASN A 1 186 ? 4.731 4.859 19.770 1.00 96.81 186 ASN A C 1
ATOM 1520 O O . ASN A 1 186 ? 5.312 4.169 18.936 1.00 96.81 186 ASN A O 1
ATOM 1524 N N . LYS A 1 187 ? 5.306 5.238 20.919 1.00 95.81 187 LYS A N 1
ATOM 1525 C CA . LYS A 1 187 ? 6.626 4.764 21.331 1.00 95.81 187 LYS A CA 1
ATOM 1526 C C . LYS A 1 187 ? 6.571 3.270 21.649 1.00 95.81 187 LYS A C 1
ATOM 1528 O O . LYS A 1 187 ? 7.375 2.527 21.104 1.00 95.81 187 LYS A O 1
ATOM 1533 N N . ASP A 1 188 ? 5.575 2.836 22.420 1.00 96.81 188 ASP A N 1
ATOM 1534 C CA . ASP A 1 188 ? 5.396 1.420 22.765 1.00 96.81 188 ASP A CA 1
ATOM 1535 C C . ASP A 1 188 ? 5.237 0.542 21.524 1.00 96.81 188 ASP A C 1
ATOM 1537 O O . ASP A 1 188 ? 5.833 -0.532 21.457 1.00 96.81 188 ASP A O 1
ATOM 1541 N N . VAL A 1 189 ? 4.489 1.028 20.524 1.00 97.19 189 VAL A N 1
ATOM 1542 C CA . VAL A 1 189 ? 4.376 0.376 19.211 1.00 97.19 189 VAL A CA 1
ATOM 1543 C C . VAL A 1 189 ? 5.743 0.328 18.527 1.00 97.19 189 VAL A C 1
ATOM 1545 O O . VAL A 1 189 ? 6.198 -0.747 18.157 1.00 97.19 189 VAL A O 1
ATOM 1548 N N . ALA A 1 190 ? 6.429 1.465 18.374 1.00 96.38 190 ALA A N 1
ATOM 1549 C CA . ALA A 1 190 ? 7.710 1.539 17.665 1.00 96.38 190 ALA A CA 1
ATOM 1550 C C . ALA A 1 190 ? 8.816 0.667 18.285 1.00 96.38 190 ALA A C 1
ATOM 1552 O O . ALA A 1 190 ? 9.667 0.150 17.556 1.00 96.38 190 ALA A O 1
ATOM 1553 N N . ASP A 1 191 ? 8.811 0.515 19.606 1.00 94.94 191 ASP A N 1
ATOM 1554 C CA . ASP A 1 191 ? 9.797 -0.280 20.338 1.00 94.94 191 ASP A CA 1
ATOM 1555 C C . ASP A 1 191 ? 9.542 -1.791 20.186 1.00 94.94 191 ASP A C 1
ATOM 1557 O O . ASP A 1 191 ? 10.493 -2.567 20.203 1.00 94.94 191 ASP A O 1
ATOM 1561 N N . ARG A 1 192 ? 8.287 -2.199 19.943 1.00 95.50 192 ARG A N 1
ATOM 1562 C CA . ARG A 1 192 ? 7.871 -3.603 19.740 1.00 95.50 192 ARG A CA 1
ATOM 1563 C C . ARG A 1 192 ? 7.738 -4.019 18.275 1.00 95.50 192 ARG A C 1
ATOM 1565 O O . ARG A 1 192 ? 7.556 -5.195 17.974 1.00 95.50 192 ARG A O 1
ATOM 1572 N N . LEU A 1 193 ? 7.833 -3.076 17.338 1.00 91.88 193 LEU A N 1
ATOM 1573 C CA . LEU A 1 193 ? 7.867 -3.394 15.912 1.00 91.88 193 LEU A CA 1
ATOM 1574 C C . LEU A 1 193 ? 9.171 -4.130 15.567 1.00 91.88 193 LEU A C 1
ATOM 1576 O O . LEU A 1 193 ? 10.231 -3.512 15.457 1.00 91.88 193 LEU A O 1
ATOM 1580 N N . GLY A 1 194 ? 9.073 -5.439 15.323 1.00 86.62 194 GLY A N 1
ATOM 1581 C CA . GLY A 1 194 ? 10.170 -6.312 14.883 1.00 86.62 194 GLY A CA 1
ATOM 1582 C C . GLY A 1 194 ? 10.592 -6.112 13.421 1.00 86.62 194 GLY A C 1
ATOM 1583 O O . GLY A 1 194 ? 10.758 -7.081 12.688 1.00 86.62 194 GLY A O 1
ATOM 1584 N N . ILE A 1 195 ? 10.723 -4.861 12.967 1.00 88.19 195 ILE A N 1
ATOM 1585 C CA . ILE A 1 195 ? 10.971 -4.512 11.559 1.00 88.19 195 ILE A CA 1
ATOM 1586 C C . ILE A 1 195 ? 12.357 -3.897 11.335 1.00 88.19 195 ILE A C 1
ATOM 1588 O O . ILE A 1 195 ? 12.895 -3.174 12.179 1.00 88.19 195 ILE A O 1
ATOM 1592 N N . LYS A 1 196 ? 12.925 -4.139 10.147 1.00 86.25 196 LYS A N 1
ATOM 1593 C CA . LYS A 1 196 ? 14.217 -3.576 9.711 1.00 86.25 196 LYS A CA 1
ATOM 1594 C C . LYS A 1 196 ? 14.101 -2.065 9.423 1.00 86.25 196 LYS A C 1
ATOM 1596 O O . LYS A 1 196 ? 13.006 -1.547 9.203 1.00 86.25 196 LYS A O 1
ATOM 1601 N N . GLY A 1 197 ? 15.233 -1.350 9.386 1.00 80.88 197 GLY A N 1
ATOM 1602 C CA . GLY A 1 197 ? 15.299 0.063 8.959 1.00 80.88 197 GLY A CA 1
ATOM 1603 C C . GLY A 1 197 ? 15.425 1.115 10.071 1.00 80.88 197 GLY A C 1
ATOM 1604 O O . GLY A 1 197 ? 15.157 2.294 9.842 1.00 80.88 197 GLY A O 1
ATOM 1605 N N . GLY A 1 198 ? 15.855 0.710 11.269 1.00 90.44 198 GLY A N 1
ATOM 1606 C CA . GLY A 1 198 ? 16.245 1.627 12.346 1.00 90.44 198 GLY A CA 1
ATOM 1607 C C . GLY A 1 198 ? 15.085 2.334 13.060 1.00 90.44 198 GLY A C 1
ATOM 1608 O O . GLY A 1 198 ? 13.905 2.147 12.760 1.00 90.44 198 GLY A O 1
ATOM 1609 N N . THR A 1 199 ? 15.431 3.150 14.058 1.00 92.25 199 THR A N 1
ATOM 1610 C CA . THR A 1 199 ? 14.467 3.783 14.976 1.00 92.25 199 THR A CA 1
ATOM 1611 C C . THR A 1 199 ? 13.542 4.784 14.277 1.00 92.25 199 THR A C 1
ATOM 1613 O O . THR A 1 199 ? 12.355 4.853 14.595 1.00 92.25 199 THR A O 1
ATOM 1616 N N . THR A 1 200 ? 14.048 5.547 13.304 1.00 94.06 200 THR A N 1
ATOM 1617 C CA . THR A 1 200 ? 13.253 6.555 12.580 1.00 94.06 200 THR A CA 1
ATOM 1618 C C . THR A 1 200 ? 12.114 5.916 11.789 1.00 94.06 200 THR A C 1
ATOM 1620 O O . THR A 1 200 ? 10.974 6.371 11.887 1.00 94.06 200 THR A O 1
ATOM 1623 N N . ARG A 1 201 ? 12.388 4.819 11.066 1.00 92.81 201 ARG A N 1
ATOM 1624 C CA . ARG A 1 201 ? 11.364 4.084 10.309 1.00 92.81 201 ARG A CA 1
ATOM 1625 C C . ARG A 1 201 ? 10.303 3.493 11.234 1.00 92.81 201 ARG A C 1
ATOM 1627 O O . ARG A 1 201 ? 9.115 3.682 10.983 1.00 92.81 201 ARG A O 1
ATOM 1634 N N . ARG A 1 202 ? 10.721 2.847 12.329 1.00 95.00 202 ARG A N 1
ATOM 1635 C CA . ARG A 1 202 ? 9.808 2.273 13.333 1.00 95.00 202 ARG A CA 1
ATOM 1636 C C . ARG A 1 202 ? 8.860 3.321 13.912 1.00 95.00 202 ARG A C 1
ATOM 1638 O O . ARG A 1 202 ? 7.653 3.100 13.940 1.00 95.00 202 ARG A O 1
ATOM 1645 N N . LYS A 1 203 ? 9.375 4.501 14.275 1.00 95.31 203 LYS A N 1
ATOM 1646 C CA . LYS A 1 203 ? 8.555 5.629 14.753 1.00 95.31 203 LYS A CA 1
ATOM 1647 C C . LYS A 1 203 ? 7.570 6.135 13.695 1.00 95.31 203 LYS A C 1
ATOM 1649 O O . LYS A 1 203 ? 6.409 6.378 14.019 1.00 95.31 203 LYS A O 1
ATOM 1654 N N . ALA A 1 204 ? 8.009 6.277 12.443 1.00 95.00 204 ALA A N 1
ATOM 1655 C CA . ALA A 1 204 ? 7.147 6.728 11.349 1.00 95.00 204 ALA A CA 1
ATOM 1656 C C . ALA A 1 204 ? 6.013 5.731 11.059 1.00 95.00 204 ALA A C 1
ATOM 1658 O O . ALA A 1 204 ? 4.863 6.133 10.874 1.00 95.00 204 ALA A O 1
ATOM 1659 N N . ILE A 1 205 ? 6.314 4.431 11.059 1.00 95.69 205 ILE A N 1
ATOM 1660 C CA . ILE A 1 205 ? 5.312 3.373 10.884 1.00 95.69 205 ILE A CA 1
ATOM 1661 C C . ILE A 1 205 ? 4.350 3.345 12.063 1.00 95.69 205 ILE A C 1
ATOM 1663 O O . ILE A 1 205 ? 3.148 3.375 11.834 1.00 95.69 205 ILE A O 1
ATOM 1667 N N . ALA A 1 206 ? 4.845 3.384 13.302 1.00 96.62 206 ALA A N 1
ATOM 1668 C CA . ALA A 1 206 ? 3.995 3.413 14.488 1.00 96.62 206 ALA A CA 1
ATOM 1669 C C . ALA A 1 206 ? 3.004 4.588 14.462 1.00 96.62 206 ALA A C 1
ATOM 1671 O O . ALA A 1 206 ? 1.815 4.401 14.705 1.00 96.62 206 ALA A O 1
ATOM 1672 N N . ALA A 1 207 ? 3.467 5.789 14.099 1.00 96.31 207 ALA A N 1
ATOM 1673 C CA . ALA A 1 207 ? 2.607 6.965 14.001 1.00 96.31 207 ALA A CA 1
ATOM 1674 C C . ALA A 1 207 ? 1.545 6.838 12.897 1.00 96.31 207 ALA A C 1
ATOM 1676 O O . ALA A 1 207 ? 0.379 7.163 13.122 1.00 96.31 207 ALA A O 1
ATOM 1677 N N . ARG A 1 208 ? 1.925 6.355 11.706 1.00 96.31 208 ARG A N 1
ATOM 1678 C CA . ARG A 1 208 ? 0.980 6.137 10.597 1.00 96.31 208 ARG A CA 1
ATOM 1679 C C . ARG A 1 208 ? -0.009 5.019 10.902 1.00 96.31 208 ARG A C 1
ATOM 1681 O O . ARG A 1 208 ? -1.184 5.147 10.560 1.00 96.31 208 ARG A O 1
ATOM 1688 N N . MET A 1 209 ? 0.444 3.972 11.583 1.00 96.44 209 MET A N 1
ATOM 1689 C CA . MET A 1 209 ? -0.368 2.851 12.034 1.00 96.44 209 MET A CA 1
ATOM 1690 C C . MET A 1 209 ? -1.446 3.312 13.006 1.00 96.44 209 MET A C 1
ATOM 1692 O O . MET A 1 209 ? -2.626 3.168 12.698 1.00 96.44 209 MET A O 1
ATOM 1696 N N . THR A 1 210 ? -1.088 3.936 14.129 1.00 96.44 210 THR A N 1
ATOM 1697 C CA . THR A 1 210 ? -2.091 4.376 15.115 1.00 96.44 210 THR A CA 1
ATOM 1698 C C . THR A 1 210 ? -3.0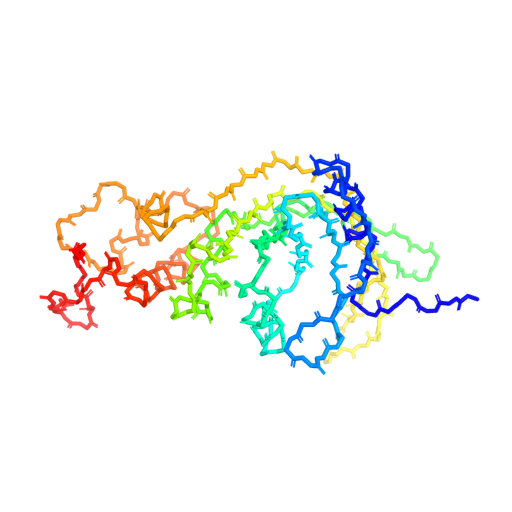30 5.435 14.547 1.00 96.44 210 THR A C 1
ATOM 1700 O O . THR A 1 210 ? -4.235 5.386 14.793 1.00 96.44 210 THR A O 1
ATOM 1703 N N . TYR A 1 211 ? -2.523 6.348 13.713 1.00 96.25 211 TYR A N 1
ATOM 1704 C CA . TYR A 1 211 ? -3.353 7.320 13.002 1.00 96.25 211 TYR A CA 1
ATOM 1705 C C . TYR A 1 211 ? -4.365 6.649 12.063 1.00 96.25 211 TYR A C 1
ATOM 1707 O O . TYR A 1 211 ? -5.533 7.049 12.026 1.00 96.25 211 TYR A O 1
ATOM 1715 N N . SER A 1 212 ? -3.932 5.626 11.323 1.00 95.31 212 SER A N 1
ATOM 1716 C CA . SER A 1 212 ? -4.784 4.885 10.391 1.00 95.31 212 SER A CA 1
ATOM 1717 C C . SER A 1 212 ? -5.828 4.049 11.114 1.00 95.31 212 SER A C 1
ATOM 1719 O O . SER A 1 212 ? -7.012 4.173 10.815 1.00 95.31 212 SER A O 1
ATOM 1721 N N . LEU A 1 213 ? -5.411 3.271 12.112 1.00 95.81 213 LEU A N 1
ATOM 1722 C CA . LEU A 1 213 ? -6.296 2.425 12.910 1.00 95.81 213 LEU A CA 1
ATOM 1723 C C . LEU A 1 213 ? -7.337 3.250 13.672 1.00 95.81 213 LEU A C 1
ATOM 1725 O O . LEU A 1 213 ? -8.504 2.868 13.718 1.00 95.81 213 LEU A O 1
ATOM 1729 N N . ARG A 1 214 ? -6.962 4.430 14.180 1.00 95.06 214 ARG A N 1
ATOM 1730 C CA . ARG A 1 214 ? -7.924 5.377 14.758 1.00 95.06 214 ARG A CA 1
ATOM 1731 C C . ARG A 1 214 ? -8.942 5.856 13.726 1.00 95.06 214 ARG A C 1
ATOM 1733 O O . ARG A 1 214 ? -10.130 5.893 14.012 1.00 95.06 214 ARG A O 1
ATOM 1740 N N . GLY A 1 215 ? -8.499 6.211 12.518 1.00 93.19 215 GLY A N 1
ATOM 1741 C CA . GLY A 1 215 ? -9.415 6.622 11.447 1.00 93.19 215 GLY A CA 1
ATOM 1742 C C . GLY A 1 215 ? -10.313 5.497 10.923 1.00 93.19 215 GLY A C 1
ATOM 1743 O O . GLY A 1 215 ? -11.358 5.790 10.356 1.00 93.19 215 GLY A O 1
ATOM 1744 N N . LEU A 1 216 ? -9.926 4.236 11.137 1.00 92.56 216 LEU A N 1
ATOM 1745 C CA . LEU A 1 216 ? -10.752 3.053 10.879 1.00 92.56 216 LEU A CA 1
ATOM 1746 C C . LEU A 1 216 ? -11.729 2.738 12.026 1.00 92.56 216 LEU A C 1
ATOM 1748 O O . LEU A 1 216 ? -12.558 1.845 11.872 1.00 92.56 216 LEU A O 1
ATOM 1752 N N . GLY A 1 217 ? -11.632 3.449 13.156 1.00 94.31 217 GLY A N 1
ATOM 1753 C CA . GLY A 1 217 ? -12.430 3.214 14.360 1.00 94.31 217 GLY A CA 1
ATOM 1754 C C . GLY A 1 217 ? -11.915 2.083 15.253 1.00 94.31 217 GLY A C 1
ATOM 1755 O O . GLY A 1 217 ? -12.565 1.764 16.236 1.00 94.31 217 GLY A O 1
ATOM 1756 N N . LEU A 1 218 ? -10.754 1.495 14.953 1.00 95.69 218 LEU A N 1
ATOM 1757 C CA . LEU A 1 218 ? -10.198 0.332 15.665 1.00 95.69 218 LEU A CA 1
ATOM 1758 C C . LEU A 1 218 ? -9.408 0.708 16.924 1.00 95.69 218 LEU A C 1
ATOM 1760 O O . LEU A 1 218 ? -9.159 -0.134 17.783 1.00 95.69 218 LEU A O 1
ATOM 1764 N N . LEU A 1 219 ? -8.979 1.968 17.006 1.00 96.69 219 LEU A N 1
ATOM 1765 C CA . LEU A 1 219 ? -8.345 2.553 18.181 1.00 96.69 219 LEU A CA 1
ATOM 1766 C C . LEU A 1 219 ? -9.066 3.840 18.568 1.00 96.69 219 LEU A C 1
ATOM 1768 O O . LEU A 1 219 ? -9.493 4.607 17.698 1.00 96.69 219 LEU A O 1
ATOM 1772 N N . ARG A 1 220 ? -9.058 4.153 19.861 1.00 97.00 220 ARG A N 1
ATOM 1773 C CA . ARG A 1 220 ? -9.486 5.449 20.397 1.00 97.00 220 ARG A CA 1
ATOM 1774 C C . ARG A 1 220 ? -8.417 6.065 21.290 1.00 97.00 220 ARG A C 1
ATOM 1776 O O . ARG A 1 220 ? -7.500 5.391 21.754 1.00 97.00 220 ARG A O 1
ATOM 1783 N N . VAL A 1 221 ? -8.505 7.380 21.491 1.00 97.44 221 VAL A N 1
ATOM 1784 C CA . VAL A 1 221 ? -7.601 8.106 22.395 1.00 97.44 221 VAL A CA 1
ATOM 1785 C C . VAL A 1 221 ? -8.129 7.962 23.821 1.00 97.44 221 VAL A C 1
ATOM 1787 O O . VAL A 1 221 ? -9.243 8.388 24.106 1.00 97.44 221 VAL A O 1
ATOM 1790 N N . ALA A 1 222 ? -7.322 7.368 24.696 1.00 96.69 222 ALA A N 1
ATOM 1791 C CA . ALA A 1 222 ? -7.640 7.088 26.098 1.00 96.69 222 ALA A CA 1
ATOM 1792 C C . ALA A 1 222 ? -7.113 8.157 27.070 1.00 96.69 222 ALA A C 1
ATOM 1794 O O . ALA A 1 222 ? -7.423 8.137 28.257 1.00 96.69 222 ALA A O 1
ATOM 1795 N N . GLY A 1 223 ? -6.264 9.067 26.584 1.00 96.06 223 GLY A N 1
ATOM 1796 C CA . GLY A 1 223 ? -5.642 10.110 27.391 1.00 96.06 223 GLY A CA 1
ATOM 1797 C C . GLY A 1 223 ? -4.296 10.553 26.829 1.00 96.06 223 GLY A C 1
ATOM 1798 O O . GLY A 1 223 ? -4.017 10.406 25.633 1.00 96.06 223 GLY A O 1
ATOM 1799 N N . LYS A 1 224 ? -3.447 11.098 27.704 1.00 95.06 224 LYS A N 1
ATOM 1800 C CA . LYS A 1 224 ? -2.083 11.531 27.382 1.00 95.06 224 LYS A CA 1
ATOM 1801 C C . LYS A 1 224 ? -1.093 11.073 28.449 1.00 95.06 224 LYS A C 1
ATOM 1803 O O . LYS A 1 224 ? -1.420 11.072 29.629 1.00 95.06 224 LYS A O 1
ATOM 1808 N N . GLN A 1 225 ? 0.128 10.761 28.024 1.00 91.75 225 GLN A N 1
ATOM 1809 C CA . GLN A 1 225 ? 1.290 10.553 28.886 1.00 91.75 225 GLN A CA 1
ATOM 1810 C C . GLN A 1 225 ? 2.370 11.563 28.486 1.00 91.75 225 GLN A C 1
ATOM 1812 O O . GLN A 1 225 ? 3.044 11.415 27.461 1.00 91.75 225 GLN A O 1
ATOM 1817 N N . GLY A 1 226 ? 2.483 12.650 29.253 1.00 92.38 226 GLY A N 1
ATOM 1818 C CA . GLY A 1 226 ? 3.258 13.822 28.846 1.00 92.38 226 GLY A CA 1
ATOM 1819 C C . GLY A 1 226 ? 2.746 14.384 27.512 1.00 92.38 226 GLY A C 1
ATOM 1820 O O . GLY A 1 226 ? 1.573 14.727 27.378 1.00 92.38 226 GLY A O 1
ATOM 1821 N N . ARG A 1 227 ? 3.620 14.449 26.497 1.00 91.75 227 ARG A N 1
ATOM 1822 C CA . ARG A 1 227 ? 3.264 14.912 25.136 1.00 91.75 227 ARG A CA 1
ATOM 1823 C C . ARG A 1 227 ? 2.699 13.804 24.236 1.00 91.75 227 ARG A C 1
ATOM 1825 O O . ARG A 1 227 ? 2.292 14.092 23.112 1.00 91.75 227 ARG A O 1
ATOM 1832 N N . MET A 1 228 ? 2.704 12.550 24.688 1.00 93.75 228 MET A N 1
ATOM 1833 C CA . MET A 1 228 ? 2.270 11.399 23.893 1.00 93.75 228 MET A CA 1
ATOM 1834 C C . MET A 1 228 ? 0.779 11.134 24.094 1.00 93.75 228 MET A C 1
ATOM 1836 O O . MET A 1 228 ? 0.274 11.231 25.209 1.00 93.75 228 MET A O 1
ATOM 1840 N N . LEU A 1 229 ? 0.080 10.767 23.019 1.00 96.31 229 LEU A N 1
ATOM 1841 C CA . LEU A 1 229 ? -1.275 10.226 23.119 1.00 96.31 229 LEU A CA 1
ATOM 1842 C C . LEU A 1 229 ? -1.211 8.785 23.632 1.00 96.31 229 LEU A C 1
ATOM 1844 O O . LEU A 1 229 ? -0.366 8.011 23.174 1.00 96.31 229 LEU A O 1
ATOM 1848 N N . LEU A 1 230 ? -2.119 8.445 24.544 1.00 97.50 230 LEU A N 1
ATOM 1849 C CA . LEU A 1 230 ? -2.409 7.066 24.919 1.00 97.50 230 LEU A CA 1
ATOM 1850 C C . LEU A 1 230 ? -3.567 6.563 24.064 1.00 97.50 230 LEU A C 1
ATOM 1852 O O . LEU A 1 230 ? -4.610 7.215 23.967 1.00 97.50 230 LEU A O 1
ATOM 1856 N N . PHE A 1 231 ? -3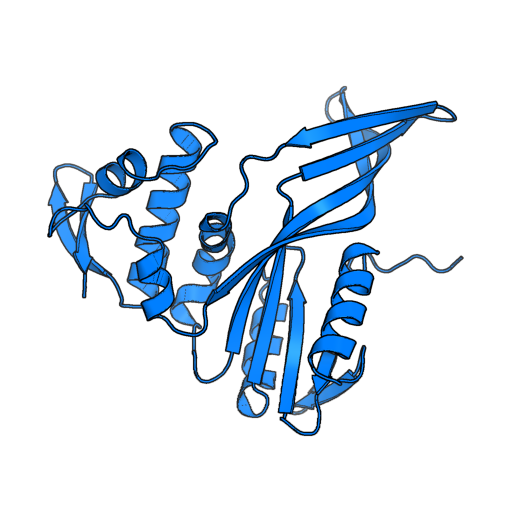.365 5.410 23.448 1.00 97.94 231 PHE A N 1
ATOM 1857 C CA . PHE A 1 231 ? -4.348 4.701 22.649 1.00 97.94 231 PHE A CA 1
ATOM 1858 C C . PHE A 1 231 ? -4.803 3.450 23.385 1.00 97.94 231 PHE A C 1
ATOM 1860 O O . PHE A 1 231 ? -4.019 2.826 24.099 1.00 97.94 231 PHE A O 1
ATOM 1867 N N . GLU A 1 232 ? -6.053 3.071 23.165 1.00 96.56 232 GLU A N 1
ATOM 1868 C CA . GLU A 1 232 ? -6.572 1.749 23.503 1.00 96.56 232 GLU A CA 1
ATOM 1869 C C . GLU A 1 232 ? -7.434 1.230 22.353 1.00 96.56 232 GLU A C 1
ATOM 1871 O O . GLU A 1 232 ? -7.855 2.002 21.480 1.00 96.56 232 GLU A O 1
ATOM 1876 N N . ARG A 1 233 ? -7.627 -0.089 22.314 1.00 95.25 233 ARG A N 1
ATOM 1877 C CA . ARG A 1 233 ? -8.501 -0.732 21.328 1.00 95.25 233 ARG A CA 1
ATOM 1878 C C . ARG A 1 233 ? -9.938 -0.251 21.572 1.00 95.25 233 ARG A C 1
ATOM 1880 O O . ARG A 1 233 ? -10.334 -0.099 22.730 1.00 95.25 233 ARG A O 1
ATOM 1887 N N . SER A 1 234 ? -10.636 0.095 20.490 1.00 90.00 234 SER A N 1
ATOM 1888 C CA . SER A 1 234 ? -12.042 0.519 20.539 1.00 90.00 234 SER A CA 1
ATOM 1889 C C . SER A 1 234 ? -12.959 -0.624 20.936 1.00 90.00 234 SER A C 1
ATOM 1891 O O . SER A 1 234 ? -12.652 -1.773 20.544 1.00 90.00 234 SER A O 1
#

Radius of gyration: 20.12 Å; chains: 1; bounding box: 51×36×60 Å

Foldseek 3Di:
DDDDPPFCFQALVVVLVVVCVVLVWDAFDWDDWPNDIDTFGTADPVQLETEAEDADADDPVNLVVLVGSLVRHAYEYEYEDEQWEFEWEDDPPDIDTDIDGDLDDPLCVLVRLLVCLQVDDLSRYKYKYFHFHKYWYWYFPDDDPNHTDIDTPHIHTPDGPDMDIGRDLVVLVVQFQPPADQKDWLVSRLVRPPGDDDSVVSSVSSVSSQSSNVSNVQKDFPQDDVPTTIIHGD